Protein AF-A0A967GZE9-F1 (afdb_monomer_lite)

Structure (mmCIF, N/CA/C/O backbone):
data_AF-A0A967GZE9-F1
#
_entry.id   AF-A0A967GZE9-F1
#
loop_
_atom_site.group_PDB
_atom_site.id
_atom_site.type_symbol
_atom_site.label_atom_id
_atom_site.label_alt_id
_atom_site.label_comp_id
_atom_site.label_asym_id
_atom_site.label_entity_id
_atom_site.label_seq_id
_atom_site.pdbx_PDB_ins_code
_atom_site.Cartn_x
_atom_site.Cartn_y
_atom_site.Cartn_z
_atom_site.occupancy
_atom_site.B_iso_or_equiv
_atom_site.auth_seq_id
_atom_site.auth_comp_id
_atom_site.auth_asym_id
_atom_site.auth_atom_id
_atom_site.pdbx_PDB_model_num
ATOM 1 N N . MET A 1 1 ? -13.393 25.205 11.166 1.00 74.19 1 MET A N 1
ATOM 2 C CA . MET A 1 1 ? -12.699 23.979 11.592 1.00 74.19 1 MET A CA 1
ATOM 3 C C . MET A 1 1 ? -13.210 23.659 12.981 1.00 74.19 1 MET A C 1
ATOM 5 O O . MET A 1 1 ? -13.135 24.530 13.840 1.00 74.19 1 MET A O 1
ATOM 9 N N . GLU A 1 2 ? -13.832 22.499 13.144 1.00 87.12 2 GLU A N 1
ATOM 10 C CA . GLU A 1 2 ? -14.322 21.970 14.421 1.00 87.12 2 GLU A CA 1
ATOM 11 C C . GLU A 1 2 ? -13.628 20.629 14.688 1.00 87.12 2 GLU A C 1
ATOM 13 O O . GLU A 1 2 ? -13.134 20.003 13.750 1.00 87.12 2 GLU A O 1
ATOM 18 N N . GLU A 1 3 ? -13.532 20.220 15.953 1.00 87.69 3 GLU A N 1
ATOM 19 C CA . GLU A 1 3 ? -12.955 18.920 16.304 1.00 87.69 3 GLU A CA 1
ATOM 20 C C . GLU A 1 3 ? -13.868 17.796 15.803 1.00 87.69 3 GLU A C 1
ATOM 22 O O . GLU A 1 3 ? -15.036 17.735 16.185 1.00 87.69 3 GLU A O 1
ATOM 27 N N . ALA A 1 4 ? -13.333 16.886 14.983 1.00 88.31 4 ALA A N 1
ATOM 28 C CA . ALA A 1 4 ? -14.093 15.744 14.472 1.00 88.31 4 ALA A CA 1
ATOM 29 C C . ALA A 1 4 ? -14.518 14.775 15.594 1.00 88.31 4 ALA A C 1
ATOM 31 O O . ALA A 1 4 ? -15.612 14.217 15.547 1.00 88.31 4 ALA A O 1
ATOM 32 N N . PHE A 1 5 ? -13.676 14.612 16.624 1.00 92.88 5 PHE A N 1
ATOM 33 C CA . PHE A 1 5 ? -13.915 13.732 17.772 1.00 92.88 5 PHE A CA 1
ATOM 34 C C . PHE A 1 5 ? -13.591 14.450 19.096 1.00 92.88 5 PHE A C 1
ATOM 36 O O . PHE A 1 5 ? -12.490 14.289 19.629 1.00 92.88 5 PHE A O 1
ATOM 43 N N . PRO A 1 6 ? -14.519 15.259 19.643 1.00 92.44 6 PRO A N 1
ATOM 44 C CA . PRO A 1 6 ? -14.251 16.058 20.836 1.00 92.44 6 PRO A CA 1
ATOM 45 C C . PRO A 1 6 ? -13.776 15.220 22.028 1.00 92.44 6 PRO A C 1
ATOM 47 O O . PRO A 1 6 ? -14.427 14.254 22.428 1.00 92.44 6 PRO A O 1
ATOM 50 N N . GLY A 1 7 ? -12.642 15.609 22.615 1.00 93.12 7 GLY A N 1
ATOM 51 C CA . GLY A 1 7 ? -12.040 14.916 23.761 1.00 93.12 7 GLY A CA 1
ATOM 52 C C . GLY A 1 7 ? -11.229 13.659 23.424 1.00 93.12 7 GLY A C 1
ATOM 53 O O . GLY A 1 7 ? -10.706 13.027 24.343 1.00 93.12 7 GLY A O 1
ATOM 54 N N . ILE A 1 8 ? -11.083 13.306 22.143 1.00 95.94 8 ILE A N 1
ATOM 55 C CA . ILE A 1 8 ? -10.172 12.254 21.682 1.00 95.94 8 ILE A CA 1
ATOM 56 C C . ILE A 1 8 ? -8.939 12.909 21.062 1.00 95.94 8 ILE A C 1
ATOM 58 O O . ILE A 1 8 ? -9.042 13.693 20.124 1.00 95.94 8 ILE A O 1
ATOM 62 N N . SER A 1 9 ? -7.763 12.565 21.580 1.00 95.69 9 SER A N 1
ATOM 63 C CA . SER A 1 9 ? -6.474 12.947 21.002 1.00 95.69 9 SER A CA 1
ATOM 64 C C . SER A 1 9 ? -5.816 11.758 20.311 1.00 95.69 9 SER A C 1
ATOM 66 O O . SER A 1 9 ? -6.060 10.610 20.685 1.00 95.69 9 SER A O 1
ATOM 68 N N . PHE A 1 10 ? -4.947 12.036 19.347 1.00 96.06 10 PHE A N 1
ATOM 69 C CA . PHE A 1 10 ? -4.039 11.072 18.723 1.00 96.06 10 PHE A CA 1
ATOM 70 C C . PHE A 1 10 ? -2.609 11.572 18.898 1.00 96.06 10 PHE A C 1
ATOM 72 O O . PHE A 1 10 ? -2.392 12.785 18.968 1.00 96.06 10 PHE A O 1
ATOM 79 N N . ASP A 1 11 ? -1.661 10.652 19.004 1.00 94.75 11 ASP A N 1
ATOM 80 C CA . ASP A 1 11 ? -0.242 10.974 19.117 1.00 94.75 11 ASP A CA 1
ATOM 81 C C . ASP A 1 11 ? 0.414 10.958 17.733 1.00 94.75 11 ASP A C 1
ATOM 83 O O . ASP A 1 11 ? 0.543 9.899 17.128 1.00 94.75 11 ASP A O 1
ATOM 87 N N . LEU A 1 12 ? 0.770 12.137 17.212 1.00 94.69 12 LEU A N 1
ATOM 88 C CA . LEU A 1 12 ? 1.349 12.311 15.869 1.00 94.69 12 LEU A CA 1
ATOM 89 C C . LEU A 1 12 ? 0.602 11.499 14.780 1.00 94.69 12 LEU A C 1
ATOM 91 O O . LEU A 1 12 ? 1.179 10.579 14.196 1.00 94.69 12 LEU A O 1
ATOM 95 N N . PRO A 1 13 ? -0.692 11.786 14.522 1.00 95.00 13 PRO A N 1
ATOM 96 C CA . PRO A 1 13 ? -1.460 11.037 13.536 1.00 95.00 13 PRO A CA 1
ATOM 97 C C . PRO A 1 13 ? -0.914 11.269 12.123 1.00 95.00 13 PRO A C 1
ATOM 99 O O . PRO A 1 13 ? -0.709 12.420 11.733 1.00 95.00 13 PRO A O 1
ATOM 102 N N . HIS A 1 14 ? -0.701 10.194 11.364 1.00 93.56 14 HIS A N 1
ATOM 103 C CA . HIS A 1 14 ? -0.117 10.258 10.018 1.00 93.56 14 HIS A CA 1
ATOM 104 C C . HIS A 1 14 ? -1.132 9.990 8.904 1.00 93.56 14 HIS A C 1
ATOM 106 O O . HIS A 1 14 ? -1.098 10.670 7.883 1.00 93.56 14 HIS A O 1
ATOM 112 N N . ASP A 1 15 ? -2.059 9.056 9.110 1.00 95.38 15 ASP A N 1
ATOM 113 C CA . ASP A 1 15 ? -3.049 8.668 8.109 1.00 95.38 15 ASP A CA 1
ATOM 114 C C . ASP A 1 15 ? -4.349 8.156 8.747 1.00 95.38 15 ASP A C 1
ATOM 116 O O . ASP A 1 15 ? -4.403 7.836 9.942 1.00 95.38 15 ASP A O 1
ATOM 120 N N . LEU A 1 16 ? -5.413 8.086 7.944 1.00 95.44 16 LEU A N 1
ATOM 121 C CA . LEU A 1 16 ? -6.728 7.604 8.359 1.00 95.44 16 LEU A CA 1
ATOM 122 C C . LEU A 1 16 ? -7.368 6.740 7.270 1.00 95.44 16 LEU A C 1
ATOM 124 O O . LEU A 1 16 ? -7.508 7.176 6.133 1.00 95.44 16 LEU A O 1
ATOM 128 N N . ALA A 1 17 ? -7.884 5.570 7.655 1.00 97.00 17 ALA A N 1
ATOM 129 C CA . ALA A 1 17 ? -8.701 4.721 6.786 1.00 97.00 17 ALA A CA 1
ATOM 130 C C . ALA A 1 17 ? -10.097 4.484 7.365 1.00 97.00 17 ALA A C 1
ATOM 132 O O . ALA A 1 17 ? -10.278 4.336 8.574 1.00 97.00 17 ALA A O 1
ATOM 133 N N . THR A 1 18 ? -11.097 4.396 6.489 1.00 97.06 18 THR A N 1
ATOM 134 C CA . THR A 1 18 ? -12.443 3.944 6.870 1.00 97.06 18 THR A CA 1
ATOM 135 C C . THR A 1 18 ? -12.534 2.421 6.803 1.00 97.06 18 THR A C 1
ATOM 137 O O . THR A 1 18 ? -11.869 1.788 5.986 1.00 97.06 18 THR A O 1
ATOM 140 N N . ILE A 1 19 ? -13.357 1.817 7.663 1.00 97.88 19 ILE A N 1
ATOM 141 C CA . ILE A 1 19 ? -13.623 0.374 7.638 1.00 97.88 19 ILE A CA 1
ATOM 142 C C . ILE A 1 19 ? -14.856 0.121 6.748 1.00 97.88 19 ILE A C 1
ATOM 144 O O . ILE A 1 19 ? -15.960 0.542 7.133 1.00 97.88 19 ILE A O 1
ATOM 148 N N . PRO A 1 20 ? -14.712 -0.568 5.596 1.00 97.06 20 PRO A N 1
ATOM 149 C CA . PRO A 1 20 ? -15.790 -0.764 4.629 1.00 97.06 20 PRO A CA 1
ATOM 150 C C . PRO A 1 20 ? -17.075 -1.314 5.250 1.00 97.06 20 PRO A C 1
ATOM 152 O O . PRO A 1 20 ? -17.061 -2.222 6.081 1.00 97.06 20 PRO A O 1
ATOM 155 N N . GLY A 1 21 ? -18.214 -0.740 4.857 1.00 95.75 21 GLY A N 1
ATOM 156 C CA . GLY A 1 21 ? -19.532 -1.156 5.345 1.00 95.75 21 GLY A CA 1
ATOM 157 C C . GLY A 1 21 ? -19.845 -0.771 6.798 1.00 95.75 21 GLY A C 1
ATOM 158 O O . GLY A 1 21 ? -20.887 -1.173 7.317 1.00 95.75 21 GLY A O 1
ATOM 159 N N . THR A 1 22 ? -18.992 0.014 7.462 1.00 96.19 22 THR A N 1
ATOM 160 C CA . THR A 1 22 ? -19.195 0.456 8.851 1.00 96.19 22 THR A CA 1
ATOM 161 C C . THR A 1 22 ? -19.065 1.977 8.996 1.00 96.19 22 THR A C 1
ATOM 163 O O . THR A 1 22 ? -18.886 2.702 8.021 1.00 96.19 22 THR A O 1
ATOM 166 N N . ARG A 1 23 ? -19.175 2.476 10.235 1.00 96.12 23 ARG A N 1
ATOM 167 C CA . ARG A 1 23 ? -18.821 3.858 10.607 1.00 96.12 23 ARG A CA 1
ATOM 168 C C . ARG A 1 23 ? -17.459 3.948 11.293 1.00 96.12 23 ARG A C 1
ATOM 170 O O . ARG A 1 23 ? -17.179 4.968 11.922 1.00 96.12 23 ARG A O 1
ATOM 177 N N . GLY A 1 24 ? -16.678 2.874 11.243 1.00 97.38 24 GLY A N 1
ATOM 178 C CA . GLY A 1 24 ? -15.402 2.775 11.923 1.00 97.38 24 GLY A CA 1
ATOM 179 C C . GLY A 1 24 ? -14.281 3.440 11.139 1.00 97.38 24 GLY A C 1
ATOM 180 O O . GLY A 1 24 ? -14.278 3.420 9.907 1.00 97.38 24 GLY A O 1
ATOM 181 N N . VAL A 1 25 ? -13.326 4.010 11.866 1.00 98.12 25 VAL A N 1
ATOM 182 C CA . VAL A 1 25 ? -12.095 4.575 11.307 1.00 98.12 25 VAL A CA 1
ATOM 183 C C . VAL A 1 25 ? -10.878 4.039 12.047 1.00 98.12 25 VAL A C 1
ATOM 185 O O . VAL A 1 25 ? -10.926 3.808 13.259 1.00 98.12 25 VAL A O 1
ATOM 188 N N . LEU A 1 26 ? -9.796 3.850 11.302 1.00 98.62 26 LEU A N 1
ATOM 189 C CA . LEU A 1 26 ? -8.463 3.532 11.790 1.00 98.62 26 LEU A CA 1
ATOM 190 C C . LEU A 1 26 ? -7.578 4.760 11.610 1.00 98.62 26 LEU A C 1
ATOM 192 O O . LEU A 1 26 ? -7.680 5.428 10.587 1.00 98.62 26 LEU A O 1
ATOM 196 N N . VAL A 1 27 ? -6.724 5.050 12.586 1.00 98.31 27 VAL A N 1
ATOM 197 C CA . VAL A 1 27 ? -5.798 6.189 12.557 1.00 98.31 27 VAL A CA 1
ATOM 198 C C . VAL A 1 27 ? -4.405 5.691 12.907 1.00 98.31 27 VAL A C 1
ATOM 200 O O . VAL A 1 27 ? -4.231 5.096 13.973 1.00 98.31 27 VAL A O 1
ATOM 203 N N . THR A 1 28 ? -3.432 5.906 12.024 1.00 98.00 28 THR A N 1
ATOM 204 C CA . THR A 1 28 ? -2.023 5.595 12.303 1.00 98.00 28 THR A CA 1
ATOM 205 C C . THR A 1 28 ? -1.415 6.684 13.177 1.00 98.00 28 THR A C 1
ATOM 207 O O . THR A 1 28 ? -1.682 7.868 12.991 1.00 98.00 28 THR A O 1
ATOM 210 N N . GLU A 1 29 ? -0.591 6.283 14.135 1.00 97.62 29 GLU A N 1
ATOM 211 C CA . GLU A 1 29 ? 0.219 7.153 14.984 1.00 97.62 29 GLU A CA 1
ATOM 212 C C . GLU A 1 29 ? 1.696 6.860 14.691 1.00 97.62 29 GLU A C 1
ATOM 214 O O . GLU A 1 29 ? 2.106 5.693 14.655 1.00 97.62 29 GLU A O 1
ATOM 219 N N . ALA A 1 30 ? 2.493 7.914 14.487 1.00 95.19 30 ALA A N 1
ATOM 220 C CA . ALA A 1 30 ? 3.843 7.845 13.914 1.00 95.19 30 ALA A CA 1
ATOM 221 C C . ALA A 1 30 ? 4.768 6.802 14.565 1.00 95.19 30 ALA A C 1
ATOM 223 O O . ALA A 1 30 ? 5.605 6.194 13.901 1.00 95.19 30 ALA A O 1
ATOM 224 N N . HIS A 1 31 ? 4.617 6.576 15.872 1.00 94.75 31 HIS A N 1
ATOM 225 C CA . HIS A 1 31 ? 5.458 5.662 16.640 1.00 94.75 31 HIS A CA 1
ATOM 226 C C . HIS A 1 31 ? 5.246 4.173 16.338 1.00 94.75 31 HIS A C 1
ATOM 228 O O . HIS A 1 31 ? 6.058 3.385 16.805 1.00 94.75 31 HIS A O 1
ATOM 234 N N . GLY A 1 32 ? 4.207 3.774 15.594 1.00 96.88 32 GLY A N 1
ATOM 235 C CA . GLY A 1 32 ? 3.949 2.361 15.275 1.00 96.88 32 GLY A CA 1
ATOM 236 C C . GLY A 1 32 ? 2.677 1.784 15.888 1.00 96.88 32 GLY A C 1
ATOM 237 O O . GLY A 1 32 ? 2.560 0.569 16.036 1.00 96.88 32 GLY A O 1
ATOM 238 N N . THR A 1 33 ? 1.716 2.632 16.259 1.00 98.56 33 THR A N 1
ATOM 239 C CA . THR A 1 33 ? 0.393 2.191 16.719 1.00 98.56 33 THR A CA 1
ATOM 240 C C . THR A 1 33 ? -0.695 2.596 15.741 1.00 98.56 33 THR A C 1
ATOM 242 O O . THR A 1 33 ? -0.652 3.661 15.134 1.00 98.56 33 THR A O 1
ATOM 245 N N . VAL A 1 34 ? -1.718 1.757 15.624 1.00 98.81 34 VAL A N 1
ATOM 246 C CA . VAL A 1 34 ? -2.976 2.113 14.966 1.00 98.81 34 VAL A CA 1
ATOM 247 C C . VAL A 1 34 ? -4.054 2.165 16.032 1.00 98.81 34 VAL A C 1
ATOM 249 O O . VAL A 1 34 ? -4.198 1.238 16.830 1.00 98.81 34 VAL A O 1
ATOM 252 N N . GLN A 1 35 ? -4.827 3.241 16.040 1.00 98.75 35 GLN A N 1
ATOM 253 C CA . GLN A 1 35 ? -5.997 3.407 16.891 1.00 98.75 35 GLN A CA 1
ATOM 254 C C . GLN A 1 35 ? -7.261 3.150 16.075 1.00 98.75 35 GLN A C 1
ATOM 256 O O . GLN A 1 35 ? -7.329 3.517 14.906 1.00 98.75 35 GLN A O 1
ATOM 261 N N . VAL A 1 36 ? -8.288 2.573 16.695 1.00 98.69 36 VAL A N 1
ATOM 262 C CA . VAL A 1 36 ? -9.618 2.413 16.095 1.00 98.69 36 VAL A CA 1
ATOM 263 C C . VAL A 1 36 ? -10.649 3.238 16.852 1.00 98.69 36 VAL A C 1
ATOM 265 O O . VAL A 1 36 ? -10.672 3.261 18.084 1.00 98.69 36 VAL A O 1
ATOM 268 N N . ILE A 1 37 ? -11.535 3.884 16.098 1.00 98.19 37 ILE A N 1
ATOM 269 C CA . ILE A 1 37 ? -12.836 4.356 16.569 1.00 98.19 37 ILE A CA 1
ATOM 270 C C . ILE A 1 37 ? -13.885 3.498 15.852 1.00 98.19 37 ILE A C 1
ATOM 272 O O . ILE A 1 37 ? -14.105 3.714 14.663 1.00 98.19 37 ILE A O 1
ATOM 276 N N . PRO A 1 38 ? -14.529 2.519 16.520 1.00 96.81 38 PRO A N 1
ATOM 277 C CA . PRO A 1 38 ? -15.428 1.574 15.845 1.00 96.81 38 PRO A CA 1
ATOM 278 C C . PRO A 1 38 ? -16.711 2.203 15.282 1.00 96.81 38 PRO A C 1
ATOM 280 O O . PRO A 1 38 ? -17.286 1.685 14.328 1.00 96.81 38 PRO A O 1
ATOM 283 N N . ASP A 1 39 ? -17.171 3.307 15.876 1.00 96.44 39 ASP A N 1
ATOM 284 C CA . ASP A 1 39 ? -18.327 4.070 15.410 1.00 96.44 39 ASP A CA 1
ATOM 285 C C . ASP A 1 39 ? -18.092 5.563 15.646 1.00 96.44 39 ASP A C 1
ATOM 287 O O . ASP A 1 39 ? -18.059 6.040 16.781 1.00 96.44 39 ASP A O 1
ATOM 291 N N . THR A 1 40 ? -17.946 6.314 14.560 1.00 96.00 40 THR A N 1
ATOM 292 C CA . THR A 1 40 ? -17.737 7.768 14.590 1.00 96.00 40 THR A CA 1
ATOM 293 C C . THR A 1 40 ? -18.908 8.563 15.182 1.00 96.00 40 THR A C 1
ATOM 295 O O . THR A 1 40 ? -18.716 9.712 15.571 1.00 96.00 40 THR A O 1
ATOM 298 N N . THR A 1 41 ? -20.106 7.979 15.319 1.00 95.06 41 THR A N 1
ATOM 299 C CA . THR A 1 41 ? -21.261 8.637 15.967 1.00 95.06 41 THR A CA 1
ATOM 300 C C . THR A 1 41 ? -21.272 8.502 17.491 1.00 95.06 41 THR A C 1
ATOM 302 O O . THR A 1 41 ? -21.930 9.287 18.176 1.00 95.06 41 THR A O 1
ATOM 305 N N . ALA A 1 42 ? -20.528 7.535 18.029 1.00 94.31 42 ALA A N 1
ATOM 306 C CA . ALA A 1 42 ? -20.330 7.312 19.457 1.00 94.31 42 ALA A CA 1
ATOM 307 C C . ALA A 1 42 ? -18.841 7.013 19.706 1.00 94.31 42 ALA A C 1
ATOM 309 O O . ALA A 1 42 ? -18.482 5.881 20.044 1.00 94.31 42 ALA A O 1
ATOM 310 N N . PRO A 1 43 ? -17.960 8.004 19.476 1.00 95.88 43 PRO A N 1
ATOM 311 C CA . PRO A 1 43 ? -16.550 7.733 19.287 1.00 95.88 43 PRO A CA 1
ATOM 312 C C . PRO A 1 43 ? -15.892 7.298 20.598 1.00 95.88 43 PRO A C 1
ATOM 314 O O . PRO A 1 43 ? -15.904 8.009 21.603 1.00 95.88 43 PRO A O 1
ATOM 317 N N . VAL A 1 44 ? -15.299 6.106 20.569 1.00 96.25 44 VAL A N 1
ATOM 318 C CA . VAL A 1 44 ? -14.463 5.548 21.633 1.00 96.25 44 VAL A CA 1
ATOM 319 C C . VAL A 1 44 ? -13.180 5.064 20.979 1.00 96.25 44 VAL A C 1
ATOM 321 O O . VAL A 1 44 ? -13.231 4.206 20.101 1.00 96.25 44 VAL A O 1
ATOM 324 N N . LYS A 1 45 ? -12.046 5.628 21.400 1.00 97.31 45 LYS A N 1
ATOM 325 C CA . LYS A 1 45 ? -10.722 5.246 20.907 1.00 97.31 45 LYS A CA 1
ATOM 326 C C . LYS A 1 45 ? -10.203 4.021 21.661 1.00 97.31 45 LYS A C 1
ATOM 328 O O . LYS A 1 45 ? -10.204 4.017 22.893 1.00 97.31 45 LYS A O 1
ATOM 333 N N . SER A 1 46 ? -9.703 3.026 20.937 1.00 98.06 46 SER A N 1
ATOM 334 C CA . SER A 1 46 ? -8.938 1.906 21.494 1.00 98.06 46 SER A CA 1
ATOM 335 C C . SER A 1 46 ? -7.780 1.518 20.578 1.00 98.06 46 SER A C 1
ATOM 337 O O . SER A 1 46 ? -7.821 1.790 19.381 1.00 98.06 46 SER A O 1
ATOM 339 N N . LEU A 1 47 ? -6.771 0.849 21.137 1.00 98.62 47 LEU A N 1
ATOM 340 C CA . LEU A 1 47 ? -5.658 0.298 20.367 1.00 98.62 47 LEU A CA 1
ATOM 341 C C . LEU A 1 47 ? -6.165 -0.774 19.393 1.00 98.62 47 LEU A C 1
ATOM 343 O O . LEU A 1 47 ? -6.944 -1.641 19.789 1.00 98.62 47 LEU A O 1
ATOM 347 N N . PHE A 1 48 ? -5.713 -0.703 18.144 1.00 98.81 48 PHE A N 1
ATOM 348 C CA . PHE A 1 48 ? -6.038 -1.648 17.079 1.00 98.81 48 PHE A CA 1
ATOM 349 C C . PHE A 1 48 ? -4.838 -2.517 16.697 1.00 98.81 48 PHE A C 1
ATOM 351 O O . PHE A 1 48 ? -4.980 -3.732 16.645 1.00 98.81 48 PHE A O 1
ATOM 358 N N . LEU A 1 49 ? -3.672 -1.910 16.467 1.00 98.88 49 LEU A N 1
ATOM 359 C CA . LEU A 1 49 ? -2.416 -2.587 16.126 1.00 98.88 49 LEU A CA 1
ATOM 360 C C . LEU A 1 49 ? -1.264 -1.919 16.881 1.00 98.88 49 LEU A C 1
ATOM 362 O O . LEU A 1 49 ? -1.267 -0.697 17.038 1.00 98.88 49 LEU A O 1
ATOM 366 N N . ASP A 1 50 ? -0.290 -2.710 17.324 1.00 98.50 50 ASP A N 1
ATOM 367 C CA . ASP A 1 50 ? 0.937 -2.239 17.970 1.00 98.50 50 ASP A CA 1
ATOM 368 C C . ASP A 1 50 ? 2.134 -2.981 17.376 1.00 98.50 50 ASP A C 1
ATOM 370 O O . ASP A 1 50 ? 2.275 -4.183 17.585 1.00 98.50 50 ASP A O 1
ATOM 374 N N . ILE A 1 51 ? 2.944 -2.257 16.608 1.00 97.25 51 ILE A N 1
ATOM 375 C CA . ILE A 1 51 ? 4.168 -2.735 15.950 1.00 97.25 51 ILE A CA 1
ATOM 376 C C . ILE A 1 51 ? 5.342 -1.795 16.257 1.00 97.25 51 ILE A C 1
ATOM 378 O O . ILE A 1 51 ? 6.258 -1.616 15.460 1.00 97.25 51 ILE A O 1
ATOM 382 N N . ARG A 1 52 ? 5.308 -1.132 17.420 1.00 95.44 52 ARG A N 1
ATOM 383 C CA . ARG A 1 52 ? 6.358 -0.188 17.844 1.00 95.44 52 ARG A CA 1
ATOM 384 C C 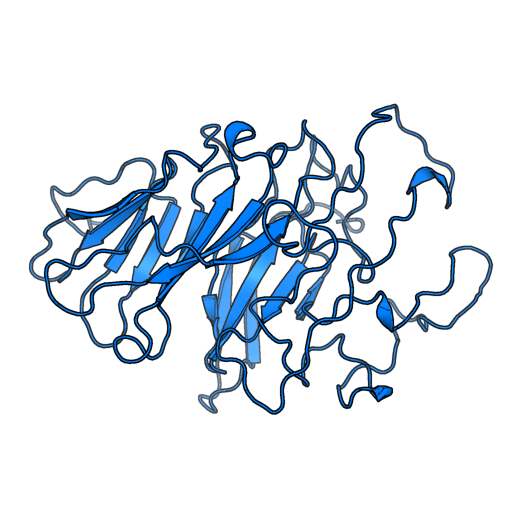. ARG A 1 52 ? 7.729 -0.841 18.014 1.00 95.44 52 ARG A C 1
ATOM 386 O O . ARG A 1 52 ? 8.724 -0.137 18.075 1.00 95.44 52 ARG A O 1
ATOM 393 N N . ASP A 1 53 ? 7.770 -2.162 18.153 1.00 92.69 53 ASP A N 1
ATOM 394 C CA . ASP A 1 53 ? 8.992 -2.959 18.245 1.00 92.69 53 ASP A CA 1
ATOM 395 C C . ASP A 1 53 ? 9.789 -3.004 16.935 1.00 92.69 53 ASP A C 1
ATOM 397 O O . ASP A 1 53 ? 10.982 -3.276 17.001 1.00 92.69 53 ASP A O 1
ATOM 401 N N . ARG A 1 54 ? 9.141 -2.717 15.795 1.00 90.75 54 ARG A N 1
ATOM 402 C CA . ARG A 1 54 ? 9.723 -2.811 14.445 1.00 90.75 54 ARG A CA 1
ATOM 403 C C . ARG A 1 54 ? 9.630 -1.545 13.595 1.00 90.75 54 ARG A C 1
ATOM 405 O O . ARG A 1 54 ? 10.026 -1.526 12.431 1.00 90.75 54 ARG A O 1
ATOM 412 N N . VAL A 1 55 ? 9.051 -0.480 14.148 1.00 93.06 55 VAL A N 1
ATOM 413 C CA . VAL A 1 55 ? 8.903 0.811 13.465 1.00 93.06 55 VAL A CA 1
ATOM 414 C C . VAL A 1 55 ? 10.024 1.746 13.888 1.00 93.06 55 VAL A C 1
ATOM 416 O O . VAL A 1 55 ? 10.109 2.145 15.050 1.00 93.06 55 VAL A O 1
ATOM 419 N N . HIS A 1 56 ? 10.816 2.190 12.917 1.00 91.19 56 HIS A N 1
ATOM 420 C CA . HIS A 1 56 ? 11.713 3.315 13.101 1.00 91.19 56 HIS A CA 1
ATOM 421 C C . HIS A 1 56 ? 10.941 4.627 12.986 1.00 91.19 56 HIS A C 1
ATOM 423 O O . HIS A 1 56 ? 10.338 4.929 11.954 1.00 91.19 56 HIS A O 1
ATOM 429 N N . ASN A 1 57 ? 10.978 5.430 14.049 1.00 89.38 57 ASN A N 1
ATOM 430 C CA . ASN A 1 57 ? 10.429 6.780 14.048 1.00 89.38 57 ASN A CA 1
ATOM 431 C C . ASN A 1 57 ? 11.507 7.798 14.435 1.00 89.38 57 ASN A C 1
ATOM 433 O O . ASN A 1 57 ? 11.996 7.795 15.568 1.00 89.38 57 ASN A O 1
ATOM 437 N N . ASN A 1 58 ? 11.826 8.706 13.510 1.00 87.00 58 ASN A N 1
ATOM 438 C CA . ASN A 1 58 ? 12.829 9.757 13.697 1.00 87.00 58 ASN A CA 1
ATOM 439 C C . ASN A 1 58 ? 12.225 11.139 14.040 1.00 87.00 58 ASN A C 1
ATOM 441 O O . ASN A 1 58 ? 12.941 12.141 14.075 1.00 87.00 58 ASN A O 1
ATOM 445 N N . ASN A 1 59 ? 10.916 11.206 14.314 1.00 84.69 59 ASN A N 1
ATOM 446 C CA . ASN A 1 59 ? 10.105 12.426 14.446 1.00 84.69 59 ASN A CA 1
ATOM 447 C C . ASN A 1 59 ? 10.124 13.333 13.196 1.00 84.69 59 ASN A C 1
ATOM 449 O O . ASN A 1 59 ? 9.864 14.536 13.293 1.00 84.69 59 ASN A O 1
ATOM 453 N N . GLY A 1 60 ? 10.453 12.766 12.038 1.00 85.06 60 GLY A N 1
ATOM 454 C CA . GLY A 1 60 ? 10.467 13.396 10.724 1.00 85.06 60 GLY A CA 1
ATOM 455 C C . GLY A 1 60 ? 9.642 12.571 9.742 1.00 85.06 60 GLY A C 1
ATOM 456 O O . GLY A 1 60 ? 8.480 12.268 10.010 1.00 85.06 60 GLY A O 1
ATOM 457 N N . GLU A 1 61 ? 10.220 12.224 8.592 1.00 86.12 61 GLU A N 1
ATOM 458 C CA . GLU A 1 61 ? 9.514 11.404 7.612 1.00 86.12 61 GLU A CA 1
ATOM 459 C C . GLU A 1 61 ? 9.541 9.907 7.941 1.00 86.12 61 GLU A C 1
ATOM 461 O O . GLU A 1 61 ? 8.618 9.224 7.530 1.00 86.12 61 GLU A O 1
ATOM 466 N N . GLN A 1 62 ? 10.489 9.363 8.704 1.00 89.69 62 GLN A N 1
ATOM 467 C CA . GLN A 1 62 ? 10.458 7.928 9.019 1.00 89.69 62 GLN A CA 1
ATOM 468 C C . GLN A 1 62 ? 9.495 7.660 10.173 1.00 89.69 62 GLN A C 1
ATOM 470 O O . GLN A 1 62 ? 9.617 8.289 11.225 1.00 89.69 62 GLN A O 1
ATOM 475 N N . ALA A 1 63 ? 8.520 6.773 9.956 1.00 93.44 63 ALA A N 1
ATOM 476 C CA . ALA A 1 63 ? 7.463 6.440 10.912 1.00 93.44 63 ALA A CA 1
ATOM 477 C C . ALA A 1 63 ? 6.592 5.273 10.406 1.00 93.44 63 ALA A C 1
ATOM 479 O O . ALA A 1 63 ? 6.771 4.787 9.288 1.00 93.44 63 ALA A O 1
ATOM 480 N N . LEU A 1 64 ? 5.562 4.905 11.177 1.00 96.12 64 LEU A N 1
ATOM 481 C CA . LEU A 1 64 ? 4.343 4.322 10.612 1.00 96.12 64 LEU A CA 1
ATOM 482 C C . LEU A 1 64 ? 3.620 5.392 9.784 1.00 96.12 64 LEU A C 1
ATOM 484 O O . LEU A 1 64 ? 3.315 6.478 10.281 1.00 96.12 64 LEU A O 1
ATOM 488 N N . LYS A 1 65 ? 3.387 5.093 8.509 1.00 94.12 65 LYS A N 1
ATOM 489 C CA . LYS A 1 65 ? 2.883 6.028 7.505 1.00 94.12 65 LYS A CA 1
ATOM 490 C C . LYS A 1 65 ? 1.399 5.804 7.280 1.00 94.12 65 LYS A C 1
ATOM 492 O O . LYS A 1 65 ? 0.573 6.341 8.020 1.00 94.12 65 LYS A O 1
ATOM 497 N N . GLY A 1 66 ? 1.072 5.010 6.268 1.00 95.56 66 GLY A N 1
ATOM 498 C CA . GLY A 1 66 ? -0.286 4.866 5.794 1.00 95.56 66 GLY A CA 1
ATOM 499 C C . GLY A 1 66 ? -0.949 3.573 6.213 1.00 95.56 66 GLY A C 1
ATOM 500 O O . GLY A 1 66 ? -0.301 2.626 6.668 1.00 95.56 66 GLY A O 1
ATOM 501 N N . ILE A 1 67 ? -2.264 3.544 6.025 1.00 98.19 67 ILE A N 1
ATOM 502 C CA . ILE A 1 67 ? -3.081 2.363 6.270 1.00 98.19 67 ILE A CA 1
ATOM 503 C C . ILE A 1 67 ? -4.186 2.220 5.225 1.00 98.19 67 ILE A C 1
ATOM 505 O O . ILE A 1 67 ? -4.872 3.177 4.891 1.00 98.19 67 ILE A O 1
ATOM 509 N N . ALA A 1 68 ? -4.419 0.989 4.776 1.00 98.44 68 ALA A N 1
ATOM 510 C CA . ALA A 1 68 ? -5.569 0.618 3.963 1.00 98.44 68 ALA A CA 1
ATOM 511 C C . ALA A 1 68 ? -6.301 -0.575 4.580 1.00 98.44 68 ALA A C 1
ATOM 513 O O . ALA A 1 68 ? -5.683 -1.507 5.099 1.00 98.44 68 ALA A O 1
ATOM 514 N N . VAL A 1 69 ? -7.629 -0.576 4.489 1.00 98.62 69 VAL A N 1
ATOM 515 C CA . VAL A 1 69 ? -8.461 -1.743 4.811 1.00 98.62 69 VAL A CA 1
ATOM 516 C C . VAL A 1 69 ? -8.817 -2.440 3.507 1.00 98.62 69 VAL A C 1
ATOM 518 O O . VAL A 1 69 ? -9.172 -1.775 2.536 1.00 98.62 69 VAL A O 1
ATOM 521 N N . HIS A 1 70 ? -8.749 -3.771 3.477 1.00 98.62 70 HIS A N 1
ATOM 522 C CA . HIS A 1 70 ? -9.152 -4.526 2.295 1.00 98.62 70 HIS A CA 1
ATOM 523 C C . HIS A 1 70 ? -10.603 -4.174 1.876 1.00 98.62 70 HIS A C 1
ATOM 525 O O . HIS A 1 70 ? -11.492 -4.226 2.732 1.00 98.62 70 HIS A O 1
ATOM 531 N N . PRO A 1 71 ? -10.910 -3.905 0.589 1.00 97.69 71 PRO A N 1
ATOM 532 C CA . PRO A 1 71 ? -12.246 -3.470 0.157 1.00 97.69 71 PRO A CA 1
ATOM 533 C C . PRO A 1 71 ? -13.351 -4.486 0.471 1.00 97.69 71 PRO A C 1
ATOM 535 O O . PRO A 1 71 ? -14.463 -4.126 0.846 1.00 97.69 71 PRO A O 1
ATOM 538 N N . SER A 1 72 ? -13.032 -5.779 0.368 1.00 97.69 72 SER A N 1
ATOM 539 C CA . SER A 1 72 ? -13.919 -6.890 0.743 1.00 97.69 72 SER A CA 1
ATOM 540 C C . SER A 1 72 ? -13.970 -7.213 2.245 1.00 97.69 72 SER A C 1
ATOM 542 O O . SER A 1 72 ? -14.462 -8.284 2.604 1.00 97.69 72 SER A O 1
ATOM 544 N N . TRP A 1 73 ? -13.469 -6.358 3.142 1.00 98.12 73 TRP A N 1
ATOM 545 C CA . TRP A 1 73 ? -13.681 -6.528 4.585 1.00 98.12 73 TRP A CA 1
ATOM 546 C C . TRP A 1 73 ? -15.195 -6.532 4.891 1.00 98.12 73 TRP A C 1
ATOM 548 O O . TRP A 1 73 ? -15.928 -5.708 4.341 1.00 98.12 73 TRP A O 1
ATOM 558 N N . PRO A 1 74 ? -15.718 -7.448 5.732 1.00 97.69 74 PRO A N 1
ATOM 559 C CA . PRO A 1 74 ? -15.006 -8.399 6.594 1.00 97.69 74 PRO A CA 1
ATOM 560 C C . PRO A 1 74 ? -14.688 -9.765 5.956 1.00 97.69 74 PRO A C 1
ATOM 562 O O . PRO A 1 74 ? -14.149 -10.632 6.639 1.00 97.69 74 PRO A O 1
ATOM 565 N N . GLY A 1 75 ? -15.037 -9.997 4.687 1.00 97.88 75 GLY A N 1
ATOM 566 C CA . GLY A 1 75 ? -14.769 -11.258 3.981 1.00 97.88 75 GLY A CA 1
ATOM 567 C C . GLY A 1 75 ? -13.276 -11.547 3.804 1.00 97.88 75 GLY A C 1
ATOM 568 O O . GLY A 1 75 ? -12.851 -12.679 4.016 1.00 97.88 75 GLY A O 1
ATOM 569 N N . ASN A 1 76 ? -12.495 -10.502 3.520 1.00 97.94 76 ASN A N 1
ATOM 570 C CA . ASN A 1 76 ? -11.034 -10.509 3.578 1.00 97.94 76 ASN A CA 1
ATOM 571 C C . ASN A 1 76 ? -10.611 -9.625 4.763 1.00 97.94 76 ASN A C 1
ATOM 573 O O . ASN A 1 76 ? -10.602 -8.399 4.637 1.00 97.94 76 ASN A O 1
ATOM 577 N N . PRO A 1 77 ? -10.340 -10.204 5.946 1.00 97.94 77 PRO A N 1
ATOM 578 C CA . PRO A 1 77 ? -10.176 -9.451 7.183 1.00 97.94 77 PRO A CA 1
ATOM 579 C C . PRO A 1 77 ? -8.756 -8.892 7.316 1.00 97.94 77 PRO A C 1
ATOM 581 O O . PRO A 1 77 ? -8.086 -9.138 8.317 1.00 97.94 77 PRO A O 1
ATOM 584 N N . TYR A 1 78 ? -8.289 -8.150 6.314 1.00 98.75 78 TYR A N 1
ATOM 585 C CA . TYR A 1 78 ? -6.916 -7.663 6.239 1.00 98.75 78 TYR A CA 1
ATOM 586 C C . TYR A 1 78 ? -6.828 -6.141 6.268 1.00 98.75 78 TYR A C 1
ATOM 588 O O . TYR A 1 78 ? -7.670 -5.438 5.703 1.00 98.75 78 TYR A O 1
ATOM 596 N N . VAL A 1 79 ? -5.764 -5.654 6.898 1.00 98.81 79 VAL A N 1
ATOM 597 C CA . VAL A 1 79 ? -5.273 -4.280 6.763 1.00 98.81 79 VAL A CA 1
ATOM 598 C C . VAL A 1 79 ? -3.856 -4.300 6.222 1.00 98.81 79 VAL A C 1
ATOM 600 O O . VAL A 1 79 ? -3.130 -5.274 6.422 1.00 98.81 79 VAL A O 1
ATOM 603 N N . TYR A 1 80 ? -3.476 -3.218 5.562 1.00 98.75 80 TYR A N 1
ATOM 604 C CA . TYR A 1 80 ? -2.171 -3.018 4.954 1.00 98.75 80 TYR A CA 1
ATOM 605 C C . TYR A 1 80 ? -1.589 -1.740 5.525 1.00 98.75 80 TYR A C 1
ATOM 607 O O . TYR A 1 80 ? -2.293 -0.735 5.580 1.00 98.75 80 TYR A O 1
ATOM 615 N N . VAL A 1 81 ? -0.341 -1.778 5.966 1.00 98.38 81 VAL A N 1
ATOM 616 C CA . VAL A 1 81 ? 0.348 -0.619 6.531 1.00 98.38 81 VAL A CA 1
ATOM 617 C C . VAL A 1 81 ? 1.684 -0.422 5.846 1.00 98.38 81 VAL A C 1
ATOM 619 O O . VAL A 1 81 ? 2.330 -1.394 5.452 1.00 98.38 81 VAL A O 1
ATOM 622 N N . THR A 1 82 ? 2.092 0.836 5.733 1.00 97.00 82 THR A N 1
ATOM 623 C CA . THR A 1 82 ? 3.434 1.200 5.282 1.00 97.00 82 THR A CA 1
ATOM 624 C C . THR A 1 82 ? 4.216 1.827 6.419 1.00 97.00 82 THR A C 1
ATOM 626 O O . THR A 1 82 ? 3.668 2.627 7.179 1.00 97.00 82 THR A O 1
ATOM 629 N N . TYR A 1 83 ? 5.479 1.446 6.589 1.00 94.69 83 TYR A N 1
ATOM 630 C CA . TYR A 1 83 ? 6.311 1.975 7.667 1.00 94.69 83 TYR A CA 1
ATOM 631 C C . TYR A 1 83 ? 7.805 1.869 7.359 1.00 94.69 83 TYR A C 1
ATOM 633 O O . TYR A 1 83 ? 8.216 1.089 6.504 1.00 94.69 83 TYR A O 1
ATOM 641 N N . ASN A 1 84 ? 8.613 2.660 8.061 1.00 92.50 84 ASN A N 1
ATOM 642 C CA . ASN A 1 84 ? 10.069 2.532 8.052 1.00 92.50 84 ASN A CA 1
ATOM 643 C C . ASN A 1 84 ? 10.536 1.552 9.133 1.00 92.50 84 ASN A C 1
ATOM 645 O O . ASN A 1 84 ? 10.043 1.616 10.261 1.00 92.50 84 ASN A O 1
ATOM 649 N N . THR A 1 85 ? 11.451 0.646 8.792 1.00 87.81 85 THR A N 1
ATOM 650 C CA . THR A 1 85 ? 11.893 -0.450 9.669 1.00 87.81 85 THR A CA 1
ATOM 651 C C . THR A 1 85 ? 13.027 -0.013 10.591 1.00 87.81 85 THR A C 1
ATOM 653 O O . THR A 1 85 ? 13.857 0.819 10.222 1.00 87.81 85 THR A O 1
ATOM 656 N N . ASP A 1 86 ? 13.050 -0.547 11.816 1.00 74.62 86 ASP A N 1
ATOM 657 C CA . ASP A 1 86 ? 14.174 -0.352 12.736 1.00 74.62 86 ASP A CA 1
ATOM 658 C C . ASP A 1 86 ? 15.344 -1.275 12.339 1.00 74.62 86 ASP A C 1
ATOM 660 O O . ASP A 1 86 ? 15.114 -2.469 12.133 1.00 74.62 86 ASP A O 1
ATOM 664 N N . PRO A 1 87 ? 16.599 -0.777 12.291 1.00 64.75 87 PRO A N 1
ATOM 665 C CA . PRO A 1 87 ? 17.796 -1.605 12.102 1.00 64.75 87 PRO A CA 1
ATOM 666 C C . PRO A 1 87 ? 17.867 -2.856 12.990 1.00 64.75 87 PRO A C 1
ATOM 668 O O . PRO A 1 87 ? 18.466 -3.869 12.624 1.00 64.75 87 PRO A O 1
ATOM 671 N N . ALA A 1 88 ? 17.236 -2.824 14.169 1.00 60.34 88 ALA A N 1
ATOM 672 C CA . ALA A 1 88 ? 17.151 -3.967 15.071 1.00 60.34 88 ALA A CA 1
ATOM 673 C C . ALA A 1 88 ? 16.406 -5.191 14.490 1.00 60.34 88 ALA A C 1
ATOM 675 O O . ALA A 1 88 ? 16.602 -6.296 15.004 1.00 60.34 88 ALA A O 1
ATOM 676 N N . ASP A 1 89 ? 15.617 -5.032 13.421 1.00 57.22 89 ASP A N 1
ATOM 677 C CA . ASP A 1 89 ? 14.903 -6.121 12.736 1.00 57.22 89 ASP A CA 1
ATOM 678 C C . ASP A 1 89 ? 15.732 -6.851 11.671 1.00 57.22 89 ASP A C 1
ATOM 680 O O . ASP A 1 89 ? 15.233 -7.767 11.011 1.00 57.22 89 ASP A O 1
ATOM 684 N N . GLY A 1 90 ? 17.011 -6.494 11.517 1.00 53.56 90 GLY A N 1
ATOM 685 C CA . GLY A 1 90 ? 17.918 -7.141 10.567 1.00 53.56 90 GLY A CA 1
ATOM 686 C C . GLY A 1 90 ? 17.805 -6.627 9.131 1.00 53.56 90 GLY A C 1
ATOM 687 O O . GLY A 1 90 ? 18.291 -7.304 8.228 1.00 53.56 90 GLY A O 1
ATOM 688 N N . ILE A 1 91 ? 17.177 -5.464 8.948 1.00 56.62 91 ILE A N 1
ATOM 689 C CA . ILE A 1 91 ? 17.214 -4.635 7.740 1.00 56.62 91 ILE A CA 1
ATOM 690 C C . ILE A 1 91 ? 17.823 -3.305 8.146 1.00 56.62 91 ILE A C 1
ATOM 692 O O . ILE A 1 91 ? 17.274 -2.655 9.035 1.00 56.62 91 ILE A O 1
ATOM 696 N N . ASP A 1 92 ? 18.925 -2.904 7.523 1.00 58.62 92 ASP A N 1
ATOM 697 C CA . ASP A 1 92 ? 19.529 -1.602 7.781 1.00 58.62 92 ASP A CA 1
ATOM 698 C C . ASP A 1 92 ? 18.579 -0.508 7.240 1.00 58.62 92 ASP A C 1
ATOM 700 O O . ASP A 1 92 ? 18.385 -0.339 6.044 1.00 58.62 92 ASP A O 1
ATOM 704 N N . SER A 1 93 ? 17.869 0.159 8.160 1.00 69.69 93 SER A N 1
ATOM 705 C CA . SER A 1 93 ? 17.009 1.339 7.946 1.00 69.69 93 SER A CA 1
ATOM 706 C C . SER A 1 93 ? 16.128 1.325 6.683 1.00 69.69 93 SER A C 1
ATOM 708 O O . SER A 1 93 ? 16.263 2.215 5.865 1.00 69.69 93 SER A O 1
ATOM 710 N N . GLY A 1 94 ? 15.182 0.397 6.519 1.00 81.19 94 GLY A N 1
ATOM 711 C CA . GLY A 1 94 ? 14.388 0.248 5.286 1.00 81.19 94 GLY A CA 1
ATOM 712 C C . GLY A 1 94 ? 12.982 0.873 5.297 1.00 81.19 94 GLY A C 1
ATOM 713 O O . GLY A 1 94 ? 12.578 1.635 6.188 1.00 81.19 94 GLY A O 1
ATOM 714 N N . CYS A 1 95 ? 12.184 0.514 4.291 1.00 87.06 95 CYS A N 1
ATOM 715 C CA . CYS A 1 95 ? 10.752 0.772 4.204 1.00 87.06 95 CYS A CA 1
ATOM 716 C C . CYS A 1 95 ? 9.972 -0.487 3.802 1.00 87.06 95 CYS A C 1
ATOM 718 O O . CYS A 1 95 ? 10.442 -1.328 3.038 1.00 87.06 95 CYS A O 1
ATOM 720 N N . ARG A 1 96 ? 8.761 -0.628 4.344 1.00 90.88 96 ARG A N 1
ATOM 721 C CA . ARG A 1 96 ? 7.994 -1.868 4.263 1.00 90.88 96 ARG A CA 1
ATOM 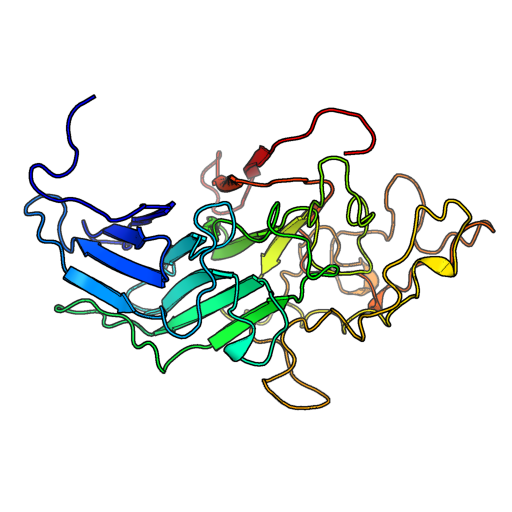722 C C . ARG A 1 96 ? 6.522 -1.617 3.996 1.00 90.88 96 ARG A C 1
ATOM 724 O O . ARG A 1 96 ? 5.926 -0.709 4.572 1.00 90.88 96 ARG A O 1
ATOM 731 N N . LEU A 1 97 ? 5.931 -2.471 3.164 1.00 95.00 97 LEU A N 1
ATOM 732 C CA . LEU A 1 97 ? 4.489 -2.671 3.042 1.00 95.00 97 LEU A CA 1
ATOM 733 C C . LEU A 1 97 ? 4.144 -4.027 3.651 1.00 95.00 97 LEU A C 1
ATOM 735 O O . LEU A 1 97 ? 4.583 -5.055 3.137 1.00 95.00 97 LEU A O 1
ATOM 739 N N . SER A 1 98 ? 3.300 -4.040 4.677 1.00 95.81 98 SER A N 1
ATOM 740 C CA . SER A 1 98 ? 2.898 -5.270 5.365 1.00 95.81 98 SER A CA 1
ATOM 741 C C . SER A 1 98 ? 1.392 -5.409 5.467 1.00 95.81 98 SER A C 1
ATOM 743 O O . SER A 1 98 ? 0.666 -4.427 5.614 1.00 95.81 98 SER A O 1
ATOM 745 N N . ARG A 1 99 ? 0.920 -6.656 5.442 1.00 98.00 99 ARG A N 1
ATOM 746 C CA . ARG A 1 99 ? -0.470 -7.040 5.686 1.00 98.00 99 ARG A CA 1
ATOM 747 C C . ARG A 1 99 ? -0.612 -7.672 7.068 1.00 98.00 99 ARG A C 1
ATOM 749 O O . ARG A 1 99 ? 0.149 -8.570 7.408 1.00 98.00 99 ARG A O 1
ATOM 756 N N . PHE A 1 100 ? -1.658 -7.304 7.801 1.00 98.75 100 PHE A N 1
ATOM 757 C CA . PHE A 1 100 ? -2.026 -7.912 9.083 1.00 98.75 100 PHE A CA 1
ATOM 758 C C . PHE A 1 100 ? -3.456 -8.455 9.048 1.00 98.75 100 PHE A C 1
ATOM 760 O O . PHE A 1 100 ? -4.339 -7.905 8.385 1.00 98.75 100 PHE A O 1
ATOM 767 N N . THR A 1 101 ? -3.691 -9.543 9.780 1.00 98.81 101 THR A N 1
ATOM 768 C CA . THR A 1 101 ? -5.018 -10.143 9.964 1.00 98.81 101 THR A CA 1
ATOM 769 C C . THR A 1 101 ? -5.765 -9.441 11.092 1.00 98.81 101 THR A C 1
ATOM 771 O O . THR A 1 101 ? -5.198 -9.146 12.142 1.00 98.81 101 THR A O 1
ATOM 774 N N . THR A 1 102 ? -7.055 -9.189 10.885 1.00 98.50 102 THR A N 1
ATOM 775 C CA . THR A 1 102 ? -7.922 -8.436 11.799 1.00 98.50 102 THR A CA 1
ATOM 776 C C . THR A 1 102 ? -9.057 -9.285 12.351 1.00 98.50 102 THR A C 1
ATOM 778 O O . THR A 1 102 ? -9.520 -10.240 11.721 1.00 98.50 102 THR A O 1
ATOM 781 N N . THR A 1 103 ? -9.562 -8.909 13.522 1.00 98.12 103 THR A N 1
ATOM 782 C CA . THR A 1 103 ? -10.882 -9.342 13.971 1.00 98.12 103 THR A CA 1
ATOM 783 C C . THR A 1 103 ? -11.965 -8.604 13.182 1.00 98.12 103 THR A C 1
ATOM 785 O O . THR A 1 103 ? -11.825 -7.441 12.807 1.00 98.12 103 THR A O 1
ATOM 788 N N . THR A 1 104 ? -13.087 -9.279 12.940 1.00 96.44 104 THR A N 1
ATOM 789 C CA . THR A 1 104 ? -14.234 -8.719 12.198 1.00 96.44 104 THR A CA 1
ATOM 790 C C . THR A 1 104 ? -15.416 -8.366 13.098 1.00 96.44 104 THR A C 1
ATOM 792 O O . THR A 1 104 ? -16.442 -7.873 12.632 1.00 96.44 104 THR A O 1
ATOM 795 N N . ALA A 1 105 ? -15.278 -8.608 14.403 1.00 93.38 105 ALA A N 1
ATOM 796 C CA . ALA A 1 105 ? -16.267 -8.298 15.423 1.00 93.38 105 ALA A CA 1
ATOM 797 C C . ALA A 1 105 ? -15.592 -7.632 16.634 1.00 93.38 105 ALA A C 1
ATOM 799 O O . ALA A 1 105 ? -14.430 -7.934 16.913 1.00 93.38 105 ALA A O 1
ATOM 800 N N . PRO A 1 106 ? -16.299 -6.756 17.374 1.00 91.56 106 PRO A N 1
ATOM 801 C CA . PRO A 1 106 ? -15.739 -6.092 18.544 1.00 91.56 106 PRO A CA 1
ATOM 802 C C . PRO A 1 106 ? -15.246 -7.073 19.632 1.00 91.56 106 PRO A C 1
ATOM 804 O O . PRO A 1 106 ? -15.943 -8.049 19.920 1.00 91.56 106 PRO A O 1
ATOM 807 N N . PRO A 1 107 ? -14.116 -6.783 20.305 1.00 94.81 107 PRO A N 1
ATOM 808 C CA . PRO A 1 107 ? -13.235 -5.640 20.056 1.00 94.81 107 PRO A CA 1
ATOM 809 C C . PRO A 1 107 ? -12.470 -5.783 18.728 1.00 94.81 107 PRO A C 1
ATOM 811 O O . PRO A 1 107 ? -11.923 -6.843 18.424 1.00 94.81 107 PRO A O 1
ATOM 814 N N . LEU A 1 108 ? -12.457 -4.702 17.940 1.00 97.44 108 LEU A N 1
ATOM 815 C CA . LEU A 1 108 ? -11.714 -4.640 16.682 1.00 97.44 108 LEU A CA 1
ATOM 816 C C . LEU A 1 108 ? -10.223 -4.500 16.990 1.00 97.44 108 LEU A C 1
ATOM 818 O O . LEU A 1 108 ? -9.839 -3.584 17.714 1.00 97.44 108 LEU A O 1
ATOM 822 N N . ALA A 1 109 ? -9.413 -5.401 16.445 1.00 98.50 109 ALA A N 1
ATOM 823 C CA . ALA A 1 109 ? -7.963 -5.422 16.597 1.00 98.50 109 ALA A CA 1
ATOM 824 C C . ALA A 1 109 ? -7.314 -6.134 15.402 1.00 98.50 109 ALA A C 1
ATOM 826 O O . ALA A 1 109 ? -7.953 -6.963 14.751 1.00 98.50 109 ALA A O 1
ATOM 827 N N . ALA A 1 110 ? -6.045 -5.841 15.146 1.00 98.75 110 ALA A N 1
ATOM 828 C CA . ALA A 1 110 ? -5.170 -6.610 14.276 1.00 98.75 110 ALA A CA 1
ATOM 829 C C . ALA A 1 110 ? -4.159 -7.397 15.119 1.00 98.75 110 ALA A C 1
ATOM 831 O O . ALA A 1 110 ? -3.726 -6.936 16.174 1.00 98.75 110 ALA A O 1
ATOM 832 N N . ASP A 1 111 ? -3.805 -8.593 14.659 1.00 98.56 111 ASP A N 1
ATOM 833 C CA . ASP A 1 111 ? -2.813 -9.446 15.312 1.00 98.56 111 ASP A CA 1
ATOM 834 C C . ASP A 1 111 ? -1.396 -9.064 14.838 1.00 98.56 111 ASP A C 1
ATOM 836 O O . ASP A 1 111 ? -1.091 -9.310 13.666 1.00 98.56 111 ASP A O 1
ATOM 840 N N . PRO A 1 112 ? -0.528 -8.477 15.689 1.00 98.12 112 PRO A N 1
ATOM 841 C CA . PRO A 1 112 ? 0.824 -8.064 15.294 1.00 98.12 112 PRO A CA 1
ATOM 842 C C . PRO A 1 112 ? 1.744 -9.240 14.926 1.00 98.12 112 PRO A C 1
ATOM 844 O O . PRO A 1 112 ? 2.723 -9.043 14.204 1.00 98.12 112 PRO A O 1
ATOM 847 N N . ASP A 1 113 ? 1.416 -10.464 15.355 1.00 97.56 113 ASP A N 1
ATOM 848 C CA . ASP A 1 113 ? 2.170 -11.677 15.012 1.00 97.56 113 ASP A CA 1
ATOM 849 C C . ASP A 1 113 ? 1.742 -12.264 13.652 1.00 97.56 113 ASP A C 1
ATOM 851 O O . ASP A 1 113 ? 2.358 -13.202 13.145 1.00 97.56 113 ASP A O 1
ATOM 855 N N . SER A 1 114 ? 0.689 -11.715 13.034 1.00 98.00 114 SER A N 1
ATOM 856 C CA . SER A 1 114 ? 0.152 -12.171 11.743 1.00 98.00 114 SER A CA 1
ATOM 857 C C . SER A 1 114 ? 0.750 -11.464 10.523 1.00 98.00 114 SER A C 1
ATOM 859 O O . SER A 1 114 ? 0.199 -11.575 9.422 1.00 98.00 114 SER A O 1
ATOM 861 N N . GLU A 1 115 ? 1.837 -10.717 10.721 1.00 95.88 115 GLU A N 1
ATOM 862 C CA . GLU A 1 115 ? 2.481 -9.926 9.679 1.00 95.88 115 GLU A CA 1
ATOM 863 C C . GLU A 1 115 ? 2.848 -10.782 8.460 1.00 95.88 115 GLU A C 1
ATOM 865 O O . GLU A 1 115 ? 3.568 -11.777 8.557 1.00 95.88 115 GLU A O 1
ATOM 870 N N . LEU A 1 116 ? 2.370 -10.359 7.291 1.00 93.19 116 LEU A N 1
ATOM 871 C CA . LEU A 1 116 ? 2.867 -10.815 6.003 1.00 93.19 116 LEU A CA 1
ATOM 872 C C . LEU A 1 116 ? 3.466 -9.623 5.263 1.00 93.19 116 LEU A C 1
ATOM 874 O O . LEU A 1 116 ? 2.737 -8.730 4.830 1.00 93.19 116 LEU A O 1
ATOM 878 N N . ILE A 1 117 ? 4.784 -9.638 5.108 1.00 90.50 117 ILE A N 1
ATOM 879 C CA . ILE A 1 117 ? 5.539 -8.611 4.391 1.00 90.50 117 ILE A CA 1
ATOM 880 C C . ILE A 1 117 ? 5.255 -8.751 2.891 1.00 90.50 117 ILE A C 1
ATOM 882 O O . ILE A 1 117 ? 5.371 -9.840 2.335 1.00 90.50 117 ILE A O 1
ATOM 886 N N . LEU A 1 118 ? 4.855 -7.665 2.235 1.00 90.50 118 LEU A N 1
ATOM 887 C CA . LEU A 1 118 ? 4.565 -7.619 0.797 1.00 90.50 118 LEU A CA 1
ATOM 888 C C . LEU A 1 118 ? 5.635 -6.870 0.014 1.00 90.50 118 LEU A C 1
ATOM 890 O O . LEU A 1 118 ? 5.939 -7.266 -1.102 1.00 90.50 118 LEU A O 1
ATOM 894 N N . VAL A 1 119 ? 6.200 -5.811 0.588 1.00 87.31 119 VAL A N 1
ATOM 895 C CA . VAL A 1 119 ? 7.384 -5.120 0.069 1.00 87.31 119 VAL A CA 1
ATOM 896 C C . VAL A 1 119 ? 8.316 -4.890 1.242 1.00 87.31 119 VAL A C 1
ATOM 898 O O . VAL A 1 119 ? 7.849 -4.442 2.282 1.00 87.31 119 VAL A O 1
ATOM 901 N N . ASP A 1 120 ? 9.590 -5.202 1.057 1.00 84.12 120 ASP A N 1
ATOM 902 C CA . ASP A 1 120 ? 10.697 -4.899 1.950 1.00 84.12 120 ASP A CA 1
ATOM 903 C C . ASP A 1 120 ? 11.724 -4.206 1.063 1.00 84.12 120 ASP A C 1
ATOM 905 O O . ASP A 1 120 ? 12.023 -4.693 -0.025 1.00 84.12 120 ASP A O 1
ATOM 909 N N . GLN A 1 121 ? 12.159 -3.015 1.424 1.00 80.44 121 GLN A N 1
ATOM 910 C CA . GLN A 1 121 ? 13.086 -2.259 0.600 1.00 80.44 121 GLN A CA 1
ATOM 911 C C . GLN A 1 121 ? 14.062 -1.548 1.511 1.00 80.44 121 GLN A C 1
ATOM 913 O O . GLN A 1 121 ? 13.663 -0.689 2.299 1.00 80.44 121 GLN A O 1
ATOM 918 N N . ASP A 1 122 ? 15.320 -1.933 1.382 1.00 77.94 122 ASP A N 1
ATOM 919 C CA . ASP A 1 122 ? 16.434 -1.281 2.048 1.00 77.94 122 ASP A CA 1
ATOM 920 C C . ASP A 1 122 ? 16.618 0.113 1.437 1.00 77.94 122 ASP A C 1
ATOM 922 O O . ASP A 1 122 ? 16.190 0.375 0.308 1.00 77.94 122 ASP A O 1
ATOM 926 N N . MET A 1 123 ? 17.168 1.032 2.221 1.00 76.12 123 MET A N 1
ATOM 927 C CA . MET A 1 123 ? 17.560 2.344 1.715 1.00 76.12 123 MET A CA 1
ATOM 928 C C . MET A 1 123 ? 18.939 2.187 1.067 1.00 76.12 123 MET A C 1
ATOM 930 O O . MET A 1 123 ? 19.830 1.620 1.687 1.00 76.12 123 MET A O 1
ATOM 934 N N . ASP A 1 124 ? 19.134 2.707 -0.146 1.00 69.44 124 ASP A N 1
ATOM 935 C CA . ASP A 1 124 ? 20.431 2.719 -0.836 1.00 69.44 124 ASP A CA 1
ATOM 936 C C . ASP A 1 124 ? 21.496 3.532 -0.058 1.00 69.44 124 ASP A C 1
ATOM 938 O O . ASP A 1 124 ? 22.697 3.466 -0.344 1.00 69.44 124 ASP A O 1
ATOM 942 N N . ASN A 1 125 ? 21.075 4.355 0.909 1.00 69.12 125 ASN A N 1
ATOM 943 C CA . ASN A 1 125 ? 21.931 5.142 1.781 1.00 69.12 125 ASN A CA 1
ATOM 944 C C . ASN A 1 125 ? 21.404 5.204 3.226 1.00 69.12 125 ASN A C 1
ATOM 946 O O . ASN A 1 125 ? 20.386 5.829 3.507 1.00 69.12 125 ASN A O 1
ATOM 950 N N . ASP A 1 126 ? 22.191 4.696 4.177 1.00 67.75 126 ASP A N 1
ATOM 951 C CA . ASP A 1 126 ? 21.897 4.741 5.621 1.00 67.75 126 ASP A CA 1
ATOM 952 C C . ASP A 1 126 ? 21.714 6.160 6.204 1.00 67.75 126 ASP A C 1
ATOM 954 O O . ASP A 1 126 ? 21.164 6.334 7.295 1.00 67.75 126 ASP A O 1
ATOM 958 N N . GLU A 1 127 ? 22.206 7.199 5.521 1.00 66.38 127 GLU A N 1
ATOM 959 C CA . GLU A 1 127 ? 21.989 8.600 5.902 1.00 66.38 127 GLU A CA 1
ATOM 960 C C . GLU A 1 127 ? 20.670 9.171 5.352 1.00 66.38 127 GLU A C 1
ATOM 962 O O . GLU A 1 127 ? 20.245 10.254 5.773 1.00 66.38 127 GLU A O 1
ATOM 967 N N . ALA A 1 128 ? 20.013 8.477 4.418 1.00 67.06 128 ALA A N 1
ATOM 968 C CA . ALA A 1 128 ? 18.740 8.890 3.857 1.00 67.06 128 ALA A CA 1
ATOM 969 C C . ALA A 1 128 ? 17.601 8.646 4.846 1.00 67.06 128 ALA A C 1
ATOM 971 O O . ALA A 1 128 ? 17.376 7.560 5.374 1.00 67.06 128 ALA A O 1
ATOM 972 N N . HIS A 1 129 ? 16.855 9.713 5.111 1.00 74.94 129 HIS A N 1
ATOM 973 C CA . HIS A 1 129 ? 15.805 9.716 6.127 1.00 74.94 129 HIS A CA 1
ATOM 974 C C . HIS A 1 129 ? 14.503 10.360 5.636 1.00 74.94 129 HIS A C 1
ATOM 976 O O . HIS A 1 129 ? 13.589 10.588 6.433 1.00 74.94 129 HIS A O 1
ATOM 982 N N . ASN A 1 130 ? 14.439 10.685 4.342 1.00 81.44 130 ASN A N 1
ATOM 983 C CA . ASN A 1 130 ? 13.333 11.361 3.677 1.00 81.44 130 ASN A CA 1
ATOM 984 C C . ASN A 1 130 ? 12.983 10.649 2.363 1.00 81.44 130 ASN A C 1
ATOM 986 O O . ASN A 1 130 ? 13.785 9.898 1.818 1.00 81.44 130 ASN A O 1
ATOM 990 N N . HIS A 1 131 ? 11.793 10.943 1.849 1.00 88.31 131 HIS A N 1
ATOM 991 C CA . HIS A 1 131 ? 11.261 10.503 0.568 1.00 88.31 131 HIS A CA 1
ATOM 992 C C . HIS A 1 131 ? 11.216 8.972 0.466 1.00 88.31 131 HIS A C 1
ATOM 994 O O . HIS A 1 131 ? 11.762 8.369 -0.453 1.00 88.31 131 HIS A O 1
ATOM 1000 N N . THR A 1 132 ? 10.570 8.356 1.459 1.00 87.94 132 THR A N 1
ATOM 1001 C CA . THR A 1 132 ? 10.516 6.901 1.651 1.00 87.94 132 THR A CA 1
ATOM 1002 C C . THR A 1 132 ? 9.240 6.300 1.038 1.00 87.94 132 THR A C 1
ATOM 1004 O O . THR A 1 132 ? 8.913 6.563 -0.115 1.00 87.94 132 THR A O 1
ATOM 1007 N N . ILE A 1 133 ? 8.490 5.501 1.794 1.00 89.81 133 ILE A N 1
ATOM 1008 C CA . ILE A 1 133 ? 7.207 4.913 1.405 1.00 89.81 133 ILE A CA 1
ATOM 1009 C C . ILE A 1 133 ? 6.048 5.761 1.940 1.00 89.81 133 ILE A C 1
ATOM 1011 O O . ILE A 1 133 ? 6.159 6.387 3.001 1.00 89.81 133 ILE A O 1
ATOM 1015 N N . ASN A 1 134 ? 4.913 5.763 1.243 1.00 90.44 134 ASN A N 1
ATOM 1016 C CA . ASN A 1 134 ? 3.727 6.495 1.688 1.00 90.44 134 ASN A CA 1
ATOM 1017 C C . ASN A 1 134 ? 2.434 5.670 1.645 1.00 90.44 134 ASN A C 1
ATOM 1019 O O . ASN A 1 134 ? 2.471 4.442 1.737 1.00 90.44 134 ASN A O 1
ATOM 1023 N N . THR A 1 135 ? 1.283 6.346 1.621 1.00 88.12 135 THR A N 1
ATOM 1024 C CA . THR A 1 135 ? -0.034 5.748 1.828 1.00 88.12 135 THR A CA 1
ATOM 1025 C C . THR A 1 135 ? -0.344 4.626 0.835 1.00 88.12 135 THR A C 1
ATOM 1027 O O . THR A 1 135 ? -0.338 4.866 -0.376 1.00 88.12 135 THR A O 1
ATOM 1030 N N . PRO A 1 136 ? -0.661 3.412 1.328 1.00 96.62 136 PRO A N 1
ATOM 1031 C CA . PRO A 1 136 ? -1.272 2.387 0.511 1.00 96.62 136 PRO A CA 1
ATOM 1032 C C . PRO A 1 136 ? -2.749 2.732 0.286 1.00 96.62 136 PRO A C 1
ATOM 1034 O O . PRO A 1 136 ? -3.443 3.124 1.222 1.00 96.62 136 PRO A O 1
ATOM 1037 N N . ALA A 1 137 ? -3.257 2.549 -0.929 1.00 97.31 137 ALA A N 1
ATOM 1038 C CA . ALA A 1 137 ? -4.670 2.754 -1.235 1.00 97.31 137 ALA A CA 1
ATOM 1039 C C . ALA A 1 137 ? -5.177 1.695 -2.210 1.00 97.31 137 ALA A C 1
ATOM 1041 O O . ALA A 1 137 ? -4.492 1.337 -3.166 1.00 97.31 137 ALA A O 1
ATOM 1042 N N . PHE A 1 138 ? -6.388 1.196 -1.977 1.00 98.00 138 PHE A N 1
ATOM 1043 C CA . PHE A 1 138 ? -7.042 0.327 -2.945 1.00 98.00 138 PHE A CA 1
ATOM 1044 C C . PHE A 1 138 ? -7.726 1.154 -4.019 1.00 98.00 138 PHE A C 1
ATOM 1046 O O . PHE A 1 138 ? -8.464 2.087 -3.699 1.00 98.00 138 PHE A O 1
ATOM 1053 N N . GLY A 1 139 ? -7.516 0.763 -5.271 1.00 97.12 139 GLY A N 1
ATOM 1054 C CA . GLY A 1 139 ? -8.305 1.275 -6.372 1.00 97.12 139 GLY A CA 1
ATOM 1055 C C . GLY A 1 139 ? -9.692 0.618 -6.467 1.00 97.12 139 GLY A C 1
ATOM 1056 O O . GLY A 1 139 ? -9.917 -0.462 -5.908 1.00 97.12 139 GLY A O 1
ATOM 1057 N N . PRO A 1 140 ? -10.623 1.245 -7.204 1.00 95.94 140 PRO A N 1
ATOM 1058 C CA . PRO A 1 140 ? -11.900 0.667 -7.653 1.00 95.94 140 PRO A CA 1
ATOM 1059 C C . PRO A 1 140 ? -11.736 -0.686 -8.371 1.00 95.94 140 PRO A C 1
ATOM 1061 O O . PRO A 1 140 ? -12.586 -1.567 -8.240 1.00 95.94 140 PRO A O 1
ATOM 1064 N N . ASP A 1 141 ? -10.599 -0.889 -9.041 1.00 96.62 141 ASP A N 1
ATOM 1065 C CA . ASP A 1 141 ? -10.203 -2.133 -9.711 1.00 96.62 141 ASP A CA 1
ATOM 1066 C C . ASP A 1 141 ? -9.786 -3.261 -8.739 1.00 96.62 141 ASP A C 1
ATOM 1068 O O . ASP A 1 141 ? -9.551 -4.414 -9.133 1.00 96.62 141 ASP A O 1
ATOM 1072 N N . GLY A 1 142 ? -9.722 -2.945 -7.443 1.00 96.69 142 GLY A N 1
ATOM 1073 C CA . GLY A 1 142 ? -9.387 -3.844 -6.347 1.00 96.69 142 GLY A CA 1
ATOM 1074 C C . GLY A 1 142 ? -7.899 -4.169 -6.232 1.00 96.69 142 GLY A C 1
ATOM 1075 O O . GLY A 1 142 ? -7.563 -5.133 -5.546 1.00 96.69 142 GLY A O 1
ATOM 1076 N N . TYR A 1 143 ? -7.016 -3.412 -6.887 1.00 98.44 143 TYR A N 1
ATOM 1077 C CA . TYR A 1 143 ? -5.570 -3.528 -6.696 1.00 98.44 143 TYR A CA 1
ATOM 1078 C C . TYR A 1 143 ? -5.056 -2.534 -5.658 1.00 98.44 143 TYR A C 1
ATOM 1080 O O . TYR A 1 143 ? -5.691 -1.518 -5.377 1.00 98.44 143 TYR A O 1
ATOM 1088 N N . LEU A 1 144 ? -3.905 -2.848 -5.063 1.00 98.50 144 LEU A N 1
ATOM 1089 C CA . LEU A 1 144 ? -3.262 -2.010 -4.058 1.00 98.50 144 LEU A CA 1
ATOM 1090 C C . LEU A 1 144 ? -2.203 -1.125 -4.719 1.00 98.50 144 LEU A C 1
ATOM 1092 O O . LEU A 1 144 ? -1.289 -1.628 -5.374 1.00 98.50 144 LEU A O 1
ATOM 1096 N N . TYR A 1 145 ? -2.322 0.181 -4.507 1.00 98.38 145 TYR A N 1
ATOM 1097 C CA . TYR A 1 145 ? -1.400 1.204 -4.981 1.00 98.38 145 TYR A CA 1
ATOM 1098 C C . TYR A 1 145 ? -0.550 1.716 -3.828 1.00 98.38 145 TYR A C 1
ATOM 1100 O O . TYR A 1 145 ? -1.087 1.975 -2.751 1.00 98.38 145 TYR A O 1
ATOM 1108 N N . VAL A 1 146 ? 0.755 1.884 -4.043 1.00 96.94 146 VAL A N 1
ATOM 1109 C CA . VAL A 1 146 ? 1.672 2.427 -3.026 1.00 96.94 146 VAL A CA 1
ATOM 1110 C C . VAL A 1 146 ? 2.701 3.339 -3.681 1.00 96.94 146 VAL A C 1
ATOM 1112 O O . VAL A 1 146 ? 3.289 2.977 -4.699 1.00 96.94 146 VAL A O 1
ATOM 1115 N N . GLY A 1 147 ? 2.901 4.524 -3.104 1.00 94.06 147 GLY A N 1
ATOM 1116 C CA . GLY A 1 147 ? 3.905 5.489 -3.547 1.00 94.06 147 GLY A CA 1
ATOM 1117 C C . GLY A 1 147 ? 5.244 5.312 -2.832 1.00 94.06 147 GLY A C 1
ATOM 1118 O O . GLY A 1 147 ? 5.274 5.091 -1.619 1.00 94.06 147 GLY A O 1
ATOM 1119 N N . PHE A 1 148 ? 6.327 5.472 -3.588 1.00 91.50 148 PHE A N 1
ATOM 1120 C CA . PHE A 1 148 ? 7.709 5.473 -3.123 1.00 91.50 148 PHE A CA 1
ATOM 1121 C C . PHE A 1 148 ? 8.435 6.710 -3.650 1.00 91.50 148 PHE A C 1
ATOM 1123 O O . PHE A 1 148 ? 8.350 7.035 -4.839 1.00 91.50 148 PHE A O 1
ATOM 1130 N N . GLY A 1 149 ? 9.127 7.405 -2.756 1.00 90.31 149 GLY A N 1
ATOM 1131 C CA . GLY A 1 149 ? 9.960 8.550 -3.083 1.00 90.31 149 GLY A CA 1
ATOM 1132 C C . GLY A 1 149 ? 11.324 8.159 -3.631 1.00 90.31 149 GLY A C 1
ATOM 1133 O O . GLY A 1 149 ? 11.558 7.009 -3.981 1.00 90.31 149 GLY A O 1
ATOM 1134 N N . ASP A 1 150 ? 12.203 9.138 -3.770 1.00 85.56 150 ASP A N 1
ATOM 1135 C CA . ASP A 1 150 ? 13.526 8.992 -4.381 1.00 85.56 150 ASP A CA 1
ATOM 1136 C C . ASP A 1 150 ? 14.669 8.826 -3.373 1.00 85.56 150 ASP A C 1
ATOM 1138 O O . ASP A 1 150 ? 15.829 8.883 -3.771 1.00 85.56 150 ASP A O 1
ATOM 1142 N N . GLU A 1 151 ? 14.356 8.630 -2.088 1.00 83.19 151 GLU A N 1
ATOM 1143 C CA . GLU A 1 151 ? 15.362 8.361 -1.059 1.00 83.19 151 GLU A CA 1
ATOM 1144 C C . GLU A 1 151 ? 16.364 9.518 -0.837 1.00 83.19 151 GLU A C 1
ATOM 1146 O O . GLU A 1 151 ? 17.591 9.395 -0.892 1.00 83.19 151 GLU A O 1
ATOM 1151 N N . ASP A 1 152 ? 15.828 10.716 -0.631 1.00 73.56 152 ASP A N 1
ATOM 1152 C CA . ASP A 1 152 ? 16.607 11.945 -0.694 1.00 73.56 152 ASP A CA 1
ATOM 1153 C C . ASP A 1 152 ? 17.555 12.166 0.502 1.00 73.56 152 ASP A C 1
ATOM 1155 O O . ASP A 1 152 ? 17.146 12.230 1.667 1.00 73.56 152 ASP A O 1
ATOM 1159 N N . VAL A 1 153 ? 18.822 12.454 0.175 1.00 69.06 153 VAL A N 1
ATOM 1160 C CA . VAL A 1 153 ? 19.822 13.048 1.075 1.00 69.06 153 VAL A CA 1
ATOM 1161 C C . VAL A 1 153 ? 20.125 14.473 0.606 1.00 69.06 153 VAL A C 1
ATOM 1163 O O . VAL A 1 153 ? 20.893 14.700 -0.328 1.00 69.06 153 VAL A O 1
ATOM 1166 N N . GLY A 1 154 ? 19.540 15.471 1.271 1.00 63.28 154 GLY A N 1
ATOM 1167 C CA . GLY A 1 154 ? 19.928 16.876 1.085 1.00 63.28 154 GLY A CA 1
ATOM 1168 C C . GLY A 1 154 ? 19.314 17.611 -0.116 1.00 63.28 154 GLY A C 1
ATOM 1169 O O . GLY A 1 154 ? 19.819 18.680 -0.466 1.00 63.28 154 GLY A O 1
ATOM 1170 N N . GLN A 1 155 ? 18.205 17.112 -0.669 1.00 63.81 155 GLN A N 1
ATOM 1171 C CA . GLN A 1 155 ? 17.429 17.634 -1.802 1.00 63.81 155 GLN A CA 1
ATOM 1172 C C . GLN A 1 155 ? 18.220 17.637 -3.109 1.00 63.81 155 GLN A C 1
ATOM 1174 O O . GLN A 1 155 ? 19.054 18.526 -3.250 1.00 63.81 155 GLN A O 1
ATOM 1179 N N . ARG A 1 156 ? 17.932 16.712 -4.055 1.00 66.75 156 ARG A N 1
ATOM 1180 C CA . ARG A 1 156 ? 18.137 16.771 -5.544 1.00 66.75 156 ARG A CA 1
ATOM 1181 C C . ARG A 1 156 ? 18.264 15.373 -6.205 1.00 66.75 156 ARG A C 1
ATOM 1183 O O . ARG A 1 156 ? 19.045 15.240 -7.143 1.00 66.75 156 ARG A O 1
ATOM 1190 N N . ASP A 1 157 ? 17.560 14.347 -5.728 1.00 68.69 157 ASP A N 1
ATOM 1191 C CA . ASP A 1 157 ? 17.728 12.964 -6.219 1.00 68.69 157 ASP A CA 1
ATOM 1192 C C . ASP A 1 157 ? 19.199 12.514 -6.118 1.00 68.69 157 ASP A C 1
ATOM 1194 O O . ASP A 1 157 ? 19.870 12.184 -7.097 1.00 68.69 157 ASP A O 1
ATOM 1198 N N . GLY A 1 158 ? 19.750 12.611 -4.903 1.00 66.44 158 GLY A N 1
ATOM 1199 C CA . GLY A 1 158 ? 21.168 12.346 -4.640 1.00 66.44 158 GLY A CA 1
ATOM 1200 C C . GLY A 1 158 ? 21.602 10.913 -4.959 1.00 66.44 158 GLY A C 1
ATOM 1201 O O . GLY A 1 158 ? 22.769 10.713 -5.291 1.00 66.44 158 GLY A O 1
ATOM 1202 N N . GLN A 1 159 ? 20.668 9.956 -4.906 1.00 71.56 159 GLN A N 1
ATOM 1203 C CA . GLN A 1 159 ? 20.912 8.546 -5.226 1.00 71.56 159 GLN A CA 1
ATOM 1204 C C . GLN A 1 159 ? 20.684 8.207 -6.705 1.00 71.56 159 GLN A C 1
ATOM 1206 O O . GLN A 1 159 ? 21.005 7.102 -7.139 1.00 71.56 159 GLN A O 1
ATOM 1211 N N . ASN A 1 160 ? 20.202 9.160 -7.516 1.00 75.81 160 ASN A N 1
ATOM 1212 C CA . ASN A 1 160 ? 19.849 8.918 -8.915 1.00 75.81 160 ASN A CA 1
ATOM 1213 C C . ASN A 1 160 ? 18.868 7.730 -9.019 1.00 75.81 160 ASN A C 1
ATOM 1215 O O . ASN A 1 160 ? 19.090 6.762 -9.753 1.00 75.81 160 ASN A O 1
ATOM 1219 N N . ASN A 1 161 ? 17.801 7.810 -8.230 1.00 76.50 161 ASN A N 1
ATOM 1220 C CA . ASN A 1 161 ? 16.720 6.836 -8.171 1.00 76.50 161 ASN A CA 1
ATOM 1221 C C . ASN A 1 161 ? 15.571 7.203 -9.114 1.00 76.50 161 ASN A C 1
ATOM 1223 O O . ASN A 1 161 ? 14.822 6.328 -9.563 1.00 76.50 161 ASN A O 1
ATOM 1227 N N . SER A 1 162 ? 15.487 8.473 -9.518 1.00 77.44 162 SER A N 1
ATOM 1228 C CA . SER A 1 162 ? 14.510 8.910 -10.508 1.00 77.44 162 SER A CA 1
ATOM 1229 C C . SER A 1 162 ? 14.746 8.275 -11.885 1.00 77.44 162 SER A C 1
ATOM 1231 O O . SER A 1 162 ? 15.864 7.961 -12.294 1.00 77.44 162 SER A O 1
ATOM 1233 N N . GLN A 1 163 ? 13.665 8.112 -12.655 1.00 78.69 163 GLN A N 1
ATOM 1234 C CA . GLN A 1 163 ? 13.718 7.679 -14.061 1.00 78.69 163 GLN A CA 1
ATOM 1235 C C . GLN A 1 163 ? 14.344 6.285 -14.293 1.00 78.69 163 GLN A C 1
ATOM 1237 O O . GLN A 1 163 ? 14.825 6.002 -15.396 1.00 78.69 163 GLN A O 1
ATOM 1242 N N . HIS A 1 164 ? 14.297 5.399 -13.297 1.00 80.50 164 HIS A N 1
ATOM 1243 C CA . HIS A 1 164 ? 14.704 4.000 -13.417 1.00 80.50 164 HIS A CA 1
ATOM 1244 C C . HIS A 1 164 ? 13.492 3.063 -13.397 1.00 80.50 164 HIS A C 1
ATOM 1246 O O . HIS A 1 164 ? 12.569 3.233 -12.608 1.00 80.50 164 HIS A O 1
ATOM 1252 N N . ILE A 1 165 ? 13.492 2.070 -14.292 1.00 85.81 165 ILE A N 1
ATOM 1253 C CA . ILE A 1 165 ? 12.442 1.034 -14.382 1.00 85.81 165 ILE A CA 1
ATOM 1254 C C . ILE A 1 165 ? 13.002 -0.386 -14.222 1.00 85.81 165 ILE A C 1
ATOM 1256 O O . ILE A 1 165 ? 12.255 -1.357 -14.263 1.00 85.81 165 ILE A O 1
ATOM 1260 N N . ASP A 1 166 ? 14.320 -0.503 -14.065 1.00 79.00 166 ASP A N 1
ATOM 1261 C CA . ASP A 1 166 ? 15.110 -1.737 -13.996 1.00 79.00 166 ASP A CA 1
ATOM 1262 C C . ASP A 1 166 ? 15.886 -1.856 -12.675 1.00 79.00 166 ASP A C 1
ATOM 1264 O O . ASP A 1 166 ? 16.936 -2.496 -12.613 1.00 79.00 166 ASP A O 1
ATOM 1268 N N . ARG A 1 167 ? 15.408 -1.166 -11.635 1.00 77.88 167 ARG A N 1
ATOM 1269 C CA . ARG A 1 167 ? 16.031 -1.103 -10.311 1.00 77.88 167 ARG A CA 1
ATOM 1270 C C . ARG A 1 167 ? 14.979 -1.285 -9.210 1.00 77.88 167 ARG A C 1
ATOM 1272 O O . ARG A 1 167 ? 14.043 -2.080 -9.319 1.00 77.88 167 ARG A O 1
ATOM 1279 N N . ASN A 1 168 ? 15.172 -0.540 -8.141 1.00 77.94 168 ASN A N 1
ATOM 1280 C CA . ASN A 1 168 ? 14.431 -0.552 -6.911 1.00 77.94 168 ASN A CA 1
ATOM 1281 C C . ASN A 1 168 ? 13.040 0.055 -7.081 1.00 77.94 168 ASN A C 1
ATOM 1283 O O . ASN A 1 168 ? 12.731 0.617 -8.133 1.00 77.94 168 ASN A O 1
ATOM 1287 N N . LEU A 1 169 ? 12.163 -0.105 -6.088 1.00 86.81 169 LEU A N 1
ATOM 1288 C CA . LEU A 1 169 ? 10.863 0.568 -6.087 1.00 86.81 169 LEU A CA 1
ATOM 1289 C C . LEU A 1 169 ? 11.042 1.980 -5.544 1.00 86.81 169 LEU A C 1
ATOM 1291 O O . LEU A 1 169 ? 10.475 2.328 -4.519 1.00 86.81 169 LEU A O 1
ATOM 1295 N N . TRP A 1 170 ? 11.846 2.788 -6.221 1.00 86.94 170 TRP A N 1
ATOM 1296 C CA . TRP A 1 170 ? 11.994 4.205 -5.915 1.00 86.94 170 TRP A CA 1
ATOM 1297 C C . TRP A 1 170 ? 11.337 5.055 -6.992 1.00 86.94 170 TRP A C 1
ATOM 1299 O O . TRP A 1 170 ? 11.096 4.608 -8.116 1.00 86.94 170 TRP A O 1
ATOM 1309 N N . SER A 1 171 ? 11.004 6.287 -6.623 1.00 89.50 171 SER A N 1
ATOM 1310 C CA . SER A 1 171 ? 10.446 7.304 -7.509 1.00 89.50 171 SER A CA 1
ATOM 1311 C C . SER A 1 171 ? 9.224 6.838 -8.297 1.00 89.50 171 SER A C 1
ATOM 1313 O O . SER A 1 171 ? 9.094 7.140 -9.488 1.00 89.50 171 SER A O 1
ATOM 1315 N N . CYS A 1 172 ? 8.322 6.086 -7.664 1.00 91.62 172 CYS A N 1
ATOM 1316 C CA . CYS A 1 172 ? 7.243 5.405 -8.366 1.00 91.62 172 CYS A CA 1
ATOM 1317 C C . CYS A 1 172 ? 5.931 5.311 -7.584 1.00 91.62 172 CYS A C 1
ATOM 1319 O O . CYS A 1 172 ? 5.876 5.476 -6.368 1.00 91.62 172 CYS A O 1
ATOM 1321 N N . VAL A 1 173 ? 4.857 5.009 -8.314 1.00 95.62 173 VAL A N 1
ATOM 1322 C CA . VAL A 1 173 ? 3.688 4.320 -7.761 1.00 95.62 173 VAL A CA 1
ATOM 1323 C C . VAL A 1 173 ? 3.737 2.886 -8.262 1.00 95.62 173 VAL A C 1
ATOM 1325 O O . VAL A 1 173 ? 3.815 2.672 -9.475 1.00 95.62 173 VAL A O 1
ATOM 1328 N N . ILE A 1 174 ? 3.643 1.914 -7.357 1.00 96.12 174 ILE A N 1
ATOM 1329 C CA . ILE A 1 174 ? 3.386 0.517 -7.721 1.00 96.12 174 ILE A CA 1
ATOM 1330 C C . ILE A 1 174 ? 1.888 0.228 -7.717 1.00 96.12 174 ILE A C 1
ATOM 1332 O O . ILE A 1 174 ? 1.144 0.845 -6.957 1.00 96.12 174 ILE A O 1
ATOM 1336 N N . ARG A 1 175 ? 1.462 -0.749 -8.519 1.00 97.88 175 ARG A N 1
ATOM 1337 C CA . ARG A 1 175 ? 0.120 -1.343 -8.502 1.00 97.88 175 ARG A CA 1
ATOM 1338 C C . ARG A 1 175 ? 0.262 -2.859 -8.456 1.00 97.88 175 ARG A C 1
ATOM 1340 O O . ARG A 1 175 ? 0.769 -3.460 -9.404 1.00 97.88 175 ARG A O 1
ATOM 1347 N N . ILE A 1 176 ? -0.170 -3.462 -7.353 1.00 97.69 176 ILE A N 1
ATOM 1348 C CA . ILE A 1 176 ? 0.001 -4.893 -7.074 1.00 97.69 176 ILE A CA 1
ATOM 1349 C C . ILE A 1 176 ? -1.325 -5.575 -6.738 1.00 97.69 176 ILE A C 1
ATOM 1351 O O . ILE A 1 176 ? -2.266 -4.971 -6.220 1.00 97.69 176 ILE A O 1
ATOM 1355 N N . ASP A 1 177 ? -1.378 -6.873 -7.003 1.00 98.06 177 ASP A N 1
ATOM 1356 C CA . ASP A 1 177 ? -2.495 -7.749 -6.693 1.00 98.06 177 ASP A CA 1
ATOM 1357 C C . ASP A 1 177 ? -2.216 -8.587 -5.447 1.00 98.06 177 ASP A C 1
ATOM 1359 O O . ASP A 1 177 ? -1.387 -9.496 -5.447 1.00 98.06 177 ASP A O 1
ATOM 1363 N N . VAL A 1 178 ? -2.959 -8.297 -4.384 1.00 97.31 178 VAL A N 1
ATOM 1364 C CA . VAL A 1 178 ? -2.867 -8.990 -3.092 1.00 97.31 178 VAL A CA 1
ATOM 1365 C C . VAL A 1 178 ? -3.865 -10.148 -2.957 1.00 97.31 178 VAL A C 1
ATOM 1367 O O . VAL A 1 178 ? -3.811 -10.882 -1.968 1.00 97.31 178 VAL A O 1
ATOM 1370 N N . ASP A 1 179 ? -4.739 -10.339 -3.952 1.00 96.88 179 ASP A N 1
ATOM 1371 C CA . ASP A 1 179 ? -5.764 -11.391 -4.008 1.00 96.88 179 ASP A CA 1
ATOM 1372 C C . ASP A 1 179 ? -5.347 -12.596 -4.870 1.00 96.88 179 ASP A C 1
ATOM 1374 O O . ASP A 1 179 ? -6.035 -13.619 -4.891 1.00 96.88 179 ASP A O 1
ATOM 1378 N N . ASN A 1 180 ? -4.194 -12.517 -5.542 1.00 93.31 180 ASN A N 1
ATOM 1379 C CA . ASN A 1 180 ? -3.626 -13.571 -6.387 1.00 93.31 180 ASN A CA 1
ATOM 1380 C C . ASN A 1 180 ? -4.553 -14.024 -7.532 1.00 93.31 180 ASN A C 1
ATOM 1382 O O . ASN A 1 180 ? -4.699 -15.227 -7.792 1.00 93.31 180 ASN A O 1
ATOM 1386 N N . ARG A 1 181 ? -5.164 -13.074 -8.244 1.00 95.38 181 ARG A N 1
ATOM 1387 C CA . ARG A 1 181 ? -6.035 -13.346 -9.392 1.00 95.38 181 ARG A CA 1
ATOM 1388 C C . ARG A 1 181 ? -5.289 -14.188 -10.446 1.00 95.38 181 ARG A C 1
ATOM 1390 O O . ARG A 1 181 ? -4.078 -14.028 -10.652 1.00 95.38 181 ARG A O 1
ATOM 1397 N N . PRO A 1 182 ? -5.955 -15.167 -11.082 1.00 95.00 182 PRO A N 1
ATOM 1398 C CA . PRO A 1 182 ? -5.293 -16.134 -11.960 1.00 95.00 182 PRO A CA 1
ATOM 1399 C C . PRO A 1 182 ? -4.726 -15.520 -13.246 1.00 95.00 182 PRO A C 1
ATOM 1401 O O . PRO A 1 182 ? -3.760 -16.054 -13.781 1.00 95.00 182 PRO A O 1
ATOM 1404 N N . GLU A 1 183 ? -5.308 -14.426 -13.730 1.00 94.75 183 GLU A N 1
ATOM 1405 C CA . GLU A 1 183 ? -4.851 -13.665 -14.895 1.00 94.75 183 GLU A CA 1
ATOM 1406 C C . GLU A 1 183 ? -3.567 -12.866 -14.641 1.00 94.75 183 GLU A C 1
ATOM 1408 O O . GLU A 1 183 ? -2.868 -12.519 -15.592 1.00 94.75 183 GLU A O 1
ATOM 1413 N N . ASN A 1 184 ? -3.246 -12.606 -13.373 1.00 96.50 184 ASN A N 1
ATOM 1414 C CA . ASN A 1 184 ? -2.103 -11.799 -12.985 1.00 96.50 184 ASN A CA 1
ATOM 1415 C C . ASN A 1 184 ? -0.824 -12.629 -12.918 1.00 96.50 184 ASN A C 1
ATOM 1417 O O . ASN A 1 184 ? -0.836 -13.838 -12.635 1.00 96.50 184 ASN A O 1
ATOM 1421 N N . LEU A 1 185 ? 0.281 -11.947 -13.191 1.00 94.38 185 LEU A N 1
ATOM 1422 C CA . LEU A 1 185 ? 1.601 -12.539 -13.333 1.00 94.38 185 LEU A CA 1
ATOM 1423 C C . LEU A 1 185 ? 2.327 -12.575 -11.991 1.00 94.38 185 LEU A C 1
ATOM 1425 O O . LEU A 1 185 ? 2.065 -11.760 -11.110 1.00 94.38 185 LEU A O 1
ATOM 1429 N N . ASP A 1 186 ? 3.271 -13.498 -11.852 1.00 91.44 186 ASP A N 1
ATOM 1430 C CA . ASP A 1 186 ? 4.306 -13.335 -10.835 1.00 91.44 186 ASP A CA 1
ATOM 1431 C C . ASP A 1 186 ? 5.177 -12.124 -11.223 1.00 91.44 186 ASP A C 1
ATOM 1433 O O . ASP A 1 186 ? 5.373 -11.889 -12.424 1.00 91.44 186 ASP A O 1
ATOM 1437 N N . PRO A 1 187 ? 5.687 -11.342 -10.255 1.00 88.00 187 PRO A N 1
ATOM 1438 C CA . PRO A 1 187 ? 6.614 -10.266 -10.572 1.00 88.00 187 PRO A CA 1
ATOM 1439 C C . PRO A 1 187 ? 7.877 -10.822 -11.232 1.00 88.00 187 PRO A C 1
ATOM 1441 O O . PRO A 1 187 ? 8.281 -11.970 -11.006 1.00 88.00 187 PRO A O 1
ATOM 1444 N N . ASN A 1 188 ? 8.514 -9.984 -12.047 1.00 85.38 188 ASN A N 1
ATOM 1445 C CA . ASN A 1 188 ? 9.842 -10.290 -12.552 1.00 85.38 188 ASN A CA 1
ATOM 1446 C C . ASN A 1 188 ? 10.828 -10.510 -11.386 1.00 85.38 188 ASN A C 1
ATOM 1448 O O . ASN A 1 188 ? 10.664 -9.905 -10.324 1.00 85.38 188 ASN A O 1
ATOM 1452 N N . PRO A 1 189 ? 11.853 -11.364 -11.562 1.00 77.62 189 PRO A N 1
ATOM 1453 C CA . PRO A 1 189 ? 12.932 -11.472 -10.588 1.00 77.62 189 PRO A CA 1
ATOM 1454 C C . PRO A 1 189 ? 13.608 -10.121 -10.359 1.00 77.62 189 PRO A C 1
ATOM 1456 O O . PRO A 1 189 ? 13.663 -9.298 -11.274 1.00 77.62 189 PRO A O 1
ATOM 1459 N N . ASP A 1 190 ? 14.201 -9.947 -9.178 1.00 68.44 190 ASP A N 1
ATOM 1460 C CA . ASP A 1 190 ? 14.995 -8.754 -8.893 1.00 68.44 190 ASP A CA 1
ATOM 1461 C C . ASP A 1 190 ? 16.062 -8.549 -9.978 1.00 68.44 190 ASP A C 1
ATOM 1463 O O . ASP A 1 190 ? 16.788 -9.502 -10.316 1.00 68.44 190 ASP A O 1
ATOM 1467 N N . PRO A 1 191 ? 16.191 -7.326 -10.520 1.00 64.25 191 PRO A N 1
ATOM 1468 C CA . PRO A 1 191 ? 17.281 -7.013 -11.423 1.00 64.25 191 PRO A CA 1
ATOM 1469 C C . PRO A 1 191 ? 18.624 -7.268 -10.717 1.00 64.25 191 PRO A C 1
ATOM 1471 O O . PRO A 1 191 ? 18.762 -7.005 -9.519 1.00 64.25 191 PRO A O 1
ATOM 1474 N N . PRO A 1 192 ? 19.643 -7.794 -11.420 1.00 58.34 192 PRO A N 1
ATOM 1475 C CA . PRO A 1 192 ? 20.965 -7.935 -10.836 1.00 58.34 192 PRO A CA 1
ATOM 1476 C C . PRO A 1 192 ? 21.502 -6.549 -10.474 1.00 58.34 192 PRO A C 1
ATOM 1478 O O . PRO A 1 192 ? 21.401 -5.618 -11.277 1.00 58.34 192 PRO A O 1
ATOM 1481 N N . PHE A 1 193 ? 22.118 -6.441 -9.293 1.00 54.34 193 PHE A N 1
ATOM 1482 C CA . PHE A 1 193 ? 22.808 -5.227 -8.868 1.00 54.34 193 PHE A CA 1
ATOM 1483 C C . PHE A 1 193 ? 23.770 -4.764 -9.962 1.00 54.34 193 PHE A C 1
ATOM 1485 O O . PHE A 1 193 ? 24.680 -5.499 -10.368 1.00 54.34 193 PHE A O 1
ATOM 1492 N N . LEU A 1 194 ? 23.569 -3.535 -10.422 1.00 51.59 194 LEU A N 1
ATOM 1493 C CA . LEU A 1 194 ? 24.608 -2.810 -11.117 1.00 51.59 194 LEU A CA 1
ATOM 1494 C C . LEU A 1 194 ? 25.227 -1.818 -10.168 1.00 51.59 194 LEU A C 1
ATOM 1496 O O . LEU A 1 194 ? 24.537 -0.924 -9.692 1.00 51.59 194 LEU A O 1
ATOM 1500 N N . ASP A 1 195 ? 26.539 -1.922 -10.026 1.00 47.50 195 ASP A N 1
ATOM 1501 C CA . ASP A 1 195 ? 27.348 -0.855 -9.470 1.00 47.50 195 ASP A CA 1
ATOM 1502 C C . ASP A 1 195 ? 27.067 0.448 -10.252 1.00 47.50 195 ASP A C 1
ATOM 1504 O O . ASP A 1 195 ? 27.388 0.511 -11.451 1.00 47.50 195 ASP A O 1
ATOM 1508 N N . PRO A 1 196 ? 26.443 1.470 -9.636 1.00 46.19 196 PRO A N 1
ATOM 1509 C CA . PRO A 1 196 ? 26.155 2.734 -10.305 1.00 46.19 196 PRO A CA 1
ATOM 1510 C C . PRO A 1 196 ? 27.434 3.455 -10.766 1.00 46.19 196 PRO A C 1
ATOM 1512 O O . PRO A 1 196 ? 27.363 4.243 -11.712 1.00 46.19 196 PRO A O 1
ATOM 1515 N N . ASP A 1 197 ? 28.611 3.114 -10.222 1.00 45.19 197 ASP A N 1
ATOM 1516 C CA . ASP A 1 197 ? 29.908 3.633 -10.673 1.00 45.19 197 ASP A CA 1
ATOM 1517 C C . ASP A 1 197 ? 30.393 3.014 -12.002 1.00 45.19 197 ASP A C 1
ATOM 1519 O O . ASP A 1 197 ? 31.380 3.477 -12.589 1.00 45.19 197 ASP A O 1
ATOM 1523 N N . SER A 1 198 ? 29.713 1.986 -12.526 1.00 46.19 198 SER A N 1
ATOM 1524 C CA . SER A 1 198 ? 30.117 1.311 -13.769 1.00 46.19 198 SER A CA 1
ATOM 1525 C C . SER A 1 198 ? 29.687 2.024 -15.063 1.00 46.19 198 SER A C 1
ATOM 1527 O O . SER A 1 198 ? 30.263 1.743 -16.115 1.00 46.19 198 SER A O 1
ATOM 1529 N N . GLU A 1 199 ? 28.757 2.992 -15.011 1.00 41.78 199 GLU A N 1
ATOM 1530 C CA . GLU A 1 199 ? 28.149 3.620 -16.206 1.00 41.78 199 GLU A CA 1
ATOM 1531 C C . GLU A 1 199 ? 28.101 5.181 -16.175 1.00 41.78 199 GLU A C 1
ATOM 1533 O O . GLU A 1 199 ? 27.146 5.778 -16.673 1.00 41.78 199 GLU A O 1
ATOM 1538 N N . ALA A 1 200 ? 29.176 5.850 -15.697 1.00 38.16 200 ALA A N 1
ATOM 1539 C CA . ALA A 1 200 ? 29.644 7.229 -16.047 1.00 38.16 200 ALA A CA 1
ATOM 1540 C C . ALA A 1 200 ? 29.709 8.314 -14.914 1.00 38.16 200 ALA A C 1
ATOM 1542 O O . ALA A 1 200 ? 29.352 8.072 -13.770 1.00 38.16 200 ALA A O 1
ATOM 1543 N N . PRO A 1 201 ? 30.273 9.525 -15.164 1.00 34.12 201 PRO A N 1
ATOM 1544 C CA . PRO A 1 201 ? 31.610 9.975 -14.750 1.00 34.12 201 PRO A CA 1
ATOM 1545 C C . PRO A 1 201 ? 31.607 11.116 -13.703 1.00 34.12 201 PRO A C 1
ATOM 1547 O O . PRO A 1 201 ? 32.593 11.849 -13.584 1.00 34.12 201 PRO A O 1
ATOM 1550 N N . TRP A 1 202 ? 30.515 11.306 -12.957 1.00 34.16 202 TRP A N 1
ATOM 1551 C CA . TRP A 1 202 ? 30.378 12.392 -11.974 1.00 34.16 202 TRP A CA 1
ATOM 1552 C C . TRP A 1 202 ? 30.279 11.847 -10.556 1.00 34.16 202 TRP A C 1
ATOM 1554 O O . TRP A 1 202 ? 29.249 11.919 -9.901 1.00 34.16 202 TRP A O 1
ATOM 1564 N N . ASN A 1 203 ? 31.421 11.350 -10.093 1.00 38.66 203 ASN A N 1
ATOM 1565 C CA . ASN A 1 203 ? 31.679 11.050 -8.697 1.00 38.66 203 ASN A CA 1
ATOM 1566 C C . ASN A 1 203 ? 31.562 12.340 -7.861 1.00 38.66 203 ASN A C 1
ATOM 1568 O O . ASN A 1 203 ? 32.391 13.248 -7.985 1.00 38.66 203 ASN A O 1
ATOM 1572 N N . LEU A 1 204 ? 30.544 12.406 -7.005 1.00 32.44 204 LEU A N 1
ATOM 1573 C CA . LEU A 1 204 ? 30.521 13.294 -5.847 1.00 32.44 204 LEU A CA 1
ATOM 1574 C C . LEU A 1 204 ? 30.505 12.464 -4.561 1.00 32.44 204 LEU A C 1
ATOM 1576 O O . LEU A 1 204 ? 29.567 12.515 -3.786 1.00 32.44 204 LEU A O 1
ATOM 1580 N N . GLY A 1 205 ? 31.612 11.767 -4.315 1.00 29.44 205 GLY A N 1
ATOM 1581 C CA . GLY A 1 205 ? 32.149 11.590 -2.970 1.00 29.44 205 GLY A CA 1
ATOM 1582 C C . GLY A 1 205 ? 31.442 10.566 -2.089 1.00 29.44 205 GLY A C 1
ATOM 1583 O O . GLY A 1 205 ? 30.716 10.932 -1.180 1.00 29.44 205 GLY A O 1
ATOM 1584 N N . SER A 1 206 ? 31.833 9.306 -2.277 1.00 34.16 206 SER A N 1
ATOM 1585 C CA . SER A 1 206 ? 32.074 8.302 -1.228 1.00 34.16 206 SER A CA 1
ATOM 1586 C C . SER A 1 206 ? 30.996 8.088 -0.151 1.00 34.16 206 SER A C 1
ATOM 1588 O O . SER A 1 206 ? 31.120 8.613 0.955 1.00 34.16 206 SER A O 1
ATOM 1590 N N . SER A 1 207 ? 30.118 7.119 -0.404 1.00 34.91 207 SER A N 1
ATOM 1591 C CA . SER A 1 207 ? 29.984 5.957 0.482 1.00 34.91 207 SER A CA 1
ATOM 1592 C C . SER A 1 207 ? 30.257 4.706 -0.360 1.00 34.91 207 SER A C 1
ATOM 1594 O O . SER A 1 207 ? 29.682 4.542 -1.426 1.00 34.91 207 SER A O 1
ATOM 1596 N N . GLN A 1 208 ? 31.231 3.892 0.051 1.00 38.88 208 GLN A N 1
ATOM 1597 C CA . GLN A 1 208 ? 31.674 2.666 -0.635 1.00 38.88 208 GLN A CA 1
ATOM 1598 C C . GLN A 1 208 ? 31.142 1.395 0.057 1.00 38.88 208 GLN A C 1
ATOM 1600 O O . GLN A 1 208 ? 31.809 0.362 0.052 1.00 38.88 208 GLN A O 1
ATOM 1605 N N . THR A 1 209 ? 29.966 1.463 0.673 1.00 36.16 209 THR A N 1
ATOM 1606 C CA . THR A 1 209 ? 29.272 0.351 1.354 1.00 36.16 209 THR A CA 1
ATOM 1607 C C . THR A 1 209 ? 27.785 0.724 1.358 1.00 36.16 209 THR A C 1
ATOM 1609 O O . THR A 1 209 ? 27.488 1.807 1.849 1.00 36.16 209 THR A O 1
ATOM 1612 N N . ASN A 1 210 ? 26.888 0.038 0.648 1.00 40.81 210 ASN A N 1
ATOM 1613 C CA . ASN A 1 210 ? 26.330 -1.294 0.927 1.00 40.81 210 ASN A CA 1
ATOM 1614 C C . ASN A 1 210 ? 25.913 -1.972 -0.409 1.00 40.81 210 ASN A C 1
ATOM 1616 O O . ASN A 1 210 ? 25.676 -1.291 -1.400 1.00 40.81 210 ASN A O 1
ATOM 1620 N N . ASP A 1 211 ? 26.076 -3.267 -0.714 1.00 40.16 211 ASP A N 1
ATOM 1621 C CA . ASP A 1 211 ? 25.937 -4.576 -0.040 1.00 40.16 211 ASP A CA 1
ATOM 1622 C C . ASP A 1 211 ? 24.695 -5.423 -0.410 1.00 40.16 211 ASP A C 1
ATOM 1624 O O . ASP A 1 211 ? 24.545 -6.525 0.099 1.00 40.16 211 ASP A O 1
ATOM 1628 N N . GLY A 1 212 ? 23.926 -5.069 -1.441 1.00 40.59 212 GLY A N 1
ATOM 1629 C CA . GLY A 1 212 ? 22.803 -5.912 -1.898 1.00 40.59 212 GLY A CA 1
ATOM 1630 C C . GLY A 1 212 ? 21.423 -5.343 -1.578 1.00 40.59 212 GLY A C 1
ATOM 1631 O O . GLY A 1 212 ? 20.470 -6.119 -1.489 1.00 40.59 212 GLY A O 1
ATOM 1632 N N . ASP A 1 213 ? 21.372 -4.012 -1.524 1.00 40.56 213 ASP A N 1
ATOM 1633 C CA . ASP A 1 213 ? 20.309 -3.066 -1.154 1.00 40.56 213 ASP A CA 1
ATOM 1634 C C . ASP A 1 213 ? 18.981 -3.140 -1.917 1.00 40.56 213 ASP A C 1
ATOM 1636 O O . ASP A 1 213 ? 18.220 -2.182 -1.926 1.00 40.56 213 ASP A O 1
ATOM 1640 N N . LEU A 1 214 ? 18.627 -4.274 -2.532 1.00 38.22 214 LEU A N 1
ATOM 1641 C CA . LEU A 1 214 ? 17.207 -4.541 -2.722 1.00 38.22 214 LEU A CA 1
ATOM 1642 C C . LEU A 1 214 ? 16.787 -5.954 -2.369 1.00 38.22 214 LEU A C 1
ATOM 1644 O O . LEU A 1 214 ? 17.222 -6.953 -2.952 1.00 38.22 214 LEU A O 1
ATOM 1648 N N . HIS A 1 215 ? 15.849 -6.013 -1.436 1.00 44.97 215 HIS A N 1
ATOM 1649 C CA . HIS A 1 215 ? 15.141 -7.204 -1.024 1.00 44.97 215 HIS A CA 1
ATOM 1650 C C . HIS A 1 215 ? 13.645 -7.047 -1.289 1.00 44.97 215 HIS A C 1
ATOM 1652 O O . HIS A 1 215 ? 12.872 -7.186 -0.351 1.00 44.97 215 HIS A O 1
ATOM 1658 N N . VAL A 1 216 ? 13.197 -6.868 -2.549 1.00 42.53 216 VAL A N 1
ATOM 1659 C CA . VAL A 1 216 ? 11.775 -7.148 -2.876 1.00 42.53 216 VAL A CA 1
ATOM 1660 C C . VAL A 1 216 ? 11.469 -8.508 -2.255 1.00 42.53 216 VAL A C 1
ATOM 1662 O O . VAL A 1 216 ? 12.203 -9.444 -2.571 1.00 42.53 216 VAL A O 1
ATOM 1665 N N . PRO A 1 217 ? 10.519 -8.636 -1.310 1.00 43.69 217 PRO A N 1
ATOM 1666 C CA . PRO A 1 217 ? 10.729 -9.442 -0.118 1.00 43.69 217 PRO A CA 1
ATOM 1667 C C . PRO A 1 217 ? 11.373 -10.778 -0.439 1.00 43.69 217 PRO A C 1
ATOM 1669 O O . PRO A 1 217 ? 10.725 -11.734 -0.877 1.00 43.69 217 PRO A O 1
ATOM 1672 N N . ARG A 1 218 ? 12.681 -10.851 -0.193 1.00 43.38 218 ARG A N 1
ATOM 1673 C CA . ARG A 1 218 ? 13.280 -12.129 0.132 1.00 43.38 218 ARG A CA 1
ATOM 1674 C C . ARG A 1 218 ? 12.776 -12.421 1.527 1.00 43.38 218 ARG A C 1
ATOM 1676 O O . ARG A 1 218 ? 12.910 -11.599 2.426 1.00 43.38 218 ARG A O 1
ATOM 1683 N N . VAL A 1 219 ? 12.146 -13.585 1.670 1.00 33.94 219 VAL A N 1
ATOM 1684 C CA . VAL A 1 219 ? 11.824 -14.202 2.959 1.00 33.94 219 VAL A CA 1
ATOM 1685 C C . VAL A 1 219 ? 12.917 -13.839 3.956 1.00 33.94 219 VAL A C 1
ATOM 1687 O O . VAL A 1 219 ? 14.090 -14.079 3.656 1.00 33.94 219 VAL A O 1
ATOM 1690 N N . ALA A 1 220 ? 12.532 -13.298 5.114 1.00 33.34 220 ALA A N 1
ATOM 1691 C CA . ALA A 1 220 ? 13.438 -13.067 6.228 1.00 33.34 220 ALA A CA 1
ATOM 1692 C C . ALA A 1 220 ? 14.438 -14.240 6.350 1.00 33.34 220 ALA A C 1
ATOM 1694 O O . ALA A 1 220 ? 14.057 -15.373 6.654 1.00 33.34 220 ALA A O 1
ATOM 1695 N N . GLY A 1 221 ? 15.713 -13.981 6.036 1.00 36.84 221 GLY A N 1
ATOM 1696 C CA . GLY A 1 221 ? 16.820 -14.920 6.237 1.00 36.84 221 GLY A CA 1
ATOM 1697 C C . GLY A 1 221 ? 17.063 -16.039 5.204 1.00 36.84 221 GLY A C 1
ATOM 1698 O O . GLY A 1 221 ? 17.560 -17.093 5.609 1.00 36.84 221 GLY A O 1
ATOM 1699 N N . GLY A 1 222 ? 16.804 -15.883 3.895 1.00 30.81 222 GLY A N 1
ATOM 1700 C CA . GLY A 1 222 ? 17.143 -16.950 2.929 1.00 30.81 222 GLY A CA 1
ATOM 1701 C C . GLY A 1 222 ? 17.364 -16.554 1.464 1.00 30.81 222 GLY A C 1
ATOM 1702 O O . GLY A 1 222 ? 16.720 -15.667 0.917 1.00 30.81 222 GLY A O 1
ATOM 1703 N N . THR A 1 223 ? 18.259 -17.281 0.786 1.00 31.19 223 THR A N 1
ATOM 1704 C CA . THR A 1 223 ? 18.450 -17.227 -0.672 1.00 31.19 223 THR A CA 1
ATOM 1705 C C . THR A 1 223 ? 17.266 -17.901 -1.394 1.00 31.19 223 THR A C 1
ATOM 1707 O O . THR A 1 223 ? 17.172 -19.125 -1.400 1.00 31.19 223 THR A O 1
ATOM 1710 N N . GLY A 1 224 ? 16.375 -17.109 -2.018 1.00 43.22 224 GLY A N 1
ATOM 1711 C CA . GLY A 1 224 ? 15.341 -17.564 -2.974 1.00 43.22 224 GLY A CA 1
ATOM 1712 C C . GLY A 1 224 ? 13.893 -17.646 -2.451 1.00 43.22 224 GLY A C 1
ATOM 1713 O O . GLY A 1 224 ? 13.399 -18.744 -2.202 1.00 43.22 224 GLY A O 1
ATOM 1714 N N . GLY A 1 225 ? 13.195 -16.506 -2.337 1.00 51.44 225 GLY A N 1
ATOM 1715 C CA . GLY A 1 225 ? 11.775 -16.412 -1.943 1.00 51.44 225 GLY A CA 1
ATOM 1716 C C . GLY A 1 225 ? 10.796 -16.148 -3.102 1.00 51.44 225 GLY A C 1
ATOM 1717 O O . GLY A 1 225 ? 11.205 -15.706 -4.170 1.00 51.44 225 GLY A O 1
ATOM 1718 N N . THR A 1 226 ? 9.505 -16.433 -2.887 1.00 64.06 226 THR A N 1
ATOM 1719 C CA . THR A 1 226 ? 8.377 -16.130 -3.796 1.00 64.06 226 THR A CA 1
ATOM 1720 C C . THR A 1 226 ? 7.654 -14.878 -3.300 1.00 64.06 226 THR A C 1
ATOM 1722 O O . THR A 1 226 ? 7.349 -14.810 -2.110 1.00 64.06 226 THR A O 1
ATOM 1725 N N . ALA A 1 227 ? 7.346 -13.927 -4.187 1.00 79.44 227 ALA A N 1
ATOM 1726 C CA . ALA A 1 227 ? 6.579 -12.732 -3.834 1.00 79.44 227 ALA A CA 1
ATOM 1727 C C . ALA A 1 227 ? 5.206 -13.081 -3.230 1.00 79.44 227 ALA A C 1
ATOM 1729 O O . ALA A 1 227 ? 4.564 -14.064 -3.606 1.00 79.44 227 ALA A O 1
ATOM 1730 N N . HIS A 1 228 ? 4.741 -12.254 -2.293 1.00 88.31 228 HIS A N 1
ATOM 1731 C CA . HIS A 1 228 ? 3.445 -12.414 -1.620 1.00 88.31 228 HIS A CA 1
ATOM 1732 C C . HIS A 1 228 ? 2.299 -11.646 -2.299 1.00 88.31 228 HIS A C 1
ATOM 1734 O O . HIS A 1 228 ? 1.224 -11.478 -1.721 1.00 88.31 228 HIS A O 1
ATOM 1740 N N . TYR A 1 229 ? 2.536 -11.202 -3.529 1.00 93.69 229 TYR A N 1
ATOM 1741 C CA . TYR A 1 229 ? 1.602 -10.501 -4.395 1.00 93.69 229 TYR A CA 1
ATOM 1742 C C . TYR A 1 229 ? 1.849 -10.913 -5.850 1.00 93.69 229 TYR A C 1
ATOM 1744 O O . TYR A 1 229 ? 2.876 -11.508 -6.186 1.00 93.69 229 TYR A O 1
ATOM 1752 N N . LYS A 1 230 ? 0.908 -10.547 -6.713 1.00 95.50 230 LYS A N 1
ATOM 1753 C CA . LYS A 1 230 ? 1.009 -10.656 -8.165 1.00 95.50 230 LYS A CA 1
ATOM 1754 C C . LYS A 1 230 ?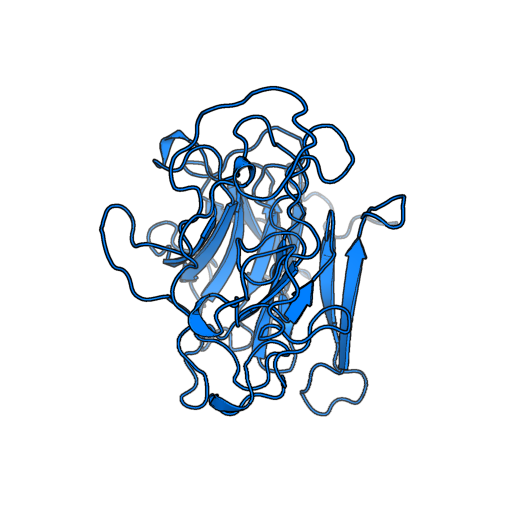 1.007 -9.289 -8.832 1.00 95.50 230 LYS A C 1
ATOM 1756 O O . LYS A 1 230 ? 0.701 -8.274 -8.212 1.00 95.50 230 LYS A O 1
ATOM 1761 N N . VAL A 1 231 ? 1.312 -9.271 -10.120 1.00 96.56 231 VAL A N 1
ATOM 1762 C CA . VAL A 1 231 ? 1.324 -8.073 -10.949 1.00 96.56 231 VAL A CA 1
ATOM 1763 C C . VAL A 1 231 ? 0.152 -8.100 -11.927 1.00 96.56 231 VAL A C 1
ATOM 1765 O O . VAL A 1 231 ? 0.031 -9.066 -12.692 1.00 96.56 231 VAL A O 1
ATOM 1768 N N . PRO A 1 232 ? -0.703 -7.062 -11.934 1.00 97.88 232 PRO A N 1
ATOM 1769 C CA . PRO A 1 232 ? -1.750 -6.931 -12.932 1.00 97.88 232 PRO A CA 1
ATOM 1770 C C . PRO A 1 232 ? -1.197 -6.975 -14.356 1.00 97.88 232 PRO A C 1
ATOM 1772 O O . PRO A 1 232 ? -0.256 -6.258 -14.692 1.00 97.88 232 PRO A O 1
ATOM 1775 N N . ILE A 1 233 ? -1.782 -7.820 -15.206 1.00 96.88 233 ILE A N 1
ATOM 1776 C CA . ILE A 1 233 ? -1.321 -8.015 -16.594 1.00 96.88 233 ILE A CA 1
ATOM 1777 C C . ILE A 1 233 ? -1.368 -6.723 -17.428 1.00 96.88 233 ILE A C 1
ATOM 1779 O O . ILE A 1 233 ? -0.609 -6.554 -18.380 1.00 96.88 233 ILE A O 1
ATOM 1783 N N . ASP A 1 234 ? -2.260 -5.809 -17.060 1.00 96.25 234 ASP A N 1
ATOM 1784 C CA . ASP A 1 234 ? -2.486 -4.506 -17.674 1.00 96.25 234 ASP A CA 1
ATOM 1785 C C . ASP A 1 234 ? -1.600 -3.392 -17.090 1.00 96.25 234 ASP A C 1
ATOM 1787 O O . ASP A 1 234 ? -1.724 -2.245 -17.519 1.00 96.25 234 ASP A O 1
ATOM 1791 N N . ASN A 1 235 ? -0.680 -3.697 -16.162 1.00 97.56 235 ASN A N 1
ATOM 1792 C CA . ASN A 1 235 ? 0.284 -2.705 -15.687 1.00 97.56 235 ASN A CA 1
ATOM 1793 C C . ASN A 1 235 ? 1.114 -2.131 -16.858 1.00 97.56 235 ASN A C 1
ATOM 1795 O O . ASN A 1 235 ? 1.530 -2.865 -17.762 1.00 97.56 235 ASN A O 1
ATOM 1799 N N . PRO A 1 236 ? 1.422 -0.821 -16.839 1.00 96.00 236 PRO A N 1
ATOM 1800 C CA . PRO A 1 236 ? 1.974 -0.100 -17.988 1.00 96.00 236 PRO A CA 1
ATOM 1801 C C . PRO A 1 236 ? 3.410 -0.476 -18.357 1.00 96.00 236 PRO A C 1
ATOM 1803 O O . PRO A 1 236 ? 3.866 -0.079 -19.427 1.00 96.00 236 PRO A O 1
ATOM 1806 N N . PHE A 1 237 ? 4.106 -1.243 -17.512 1.00 94.12 237 PHE A N 1
ATOM 1807 C CA . PHE A 1 237 ? 5.453 -1.763 -17.769 1.00 94.12 237 PHE A CA 1
ATOM 1808 C C . PHE A 1 237 ? 5.487 -3.287 -17.967 1.00 94.12 237 PHE A C 1
ATOM 1810 O O . PHE A 1 237 ? 6.559 -3.882 -18.075 1.00 94.12 237 PHE A O 1
ATOM 1817 N N . VAL A 1 238 ? 4.325 -3.941 -18.092 1.00 95.56 238 VAL A N 1
ATOM 1818 C CA . VAL A 1 238 ? 4.255 -5.351 -18.496 1.00 95.56 238 VAL A CA 1
ATOM 1819 C C . VAL A 1 238 ? 4.400 -5.448 -20.011 1.00 95.56 238 VAL A C 1
ATOM 1821 O O . VAL A 1 238 ? 3.573 -4.951 -20.780 1.00 95.56 238 VAL A O 1
ATOM 1824 N N . HIS A 1 239 ? 5.475 -6.096 -20.456 1.00 95.00 239 HIS A N 1
ATOM 1825 C CA . HIS A 1 239 ? 5.812 -6.185 -21.873 1.00 95.00 239 HIS A CA 1
ATOM 1826 C C . HIS A 1 239 ? 4.787 -7.003 -22.683 1.00 95.00 239 HIS A C 1
ATOM 1828 O O . HIS A 1 239 ? 4.264 -8.020 -22.224 1.00 95.00 239 HIS A O 1
ATOM 1834 N N . THR A 1 240 ? 4.572 -6.628 -23.946 1.00 95.31 240 THR A N 1
ATOM 1835 C CA . THR A 1 240 ? 3.674 -7.328 -24.889 1.00 95.31 240 THR A CA 1
ATOM 1836 C C . THR A 1 240 ? 3.990 -8.814 -25.079 1.00 95.31 240 THR A C 1
ATOM 1838 O O . THR A 1 240 ? 3.085 -9.603 -25.342 1.00 95.31 240 THR A O 1
ATOM 1841 N N . SER A 1 241 ? 5.245 -9.240 -24.894 1.00 92.69 241 SER A N 1
ATOM 1842 C CA . SER A 1 241 ? 5.616 -10.667 -24.933 1.00 92.69 241 SER A CA 1
ATOM 1843 C C . SER A 1 241 ? 5.067 -11.482 -23.759 1.00 92.69 241 SER A C 1
ATOM 1845 O O . SER A 1 241 ? 5.011 -12.705 -23.857 1.00 92.69 241 SER A O 1
ATOM 1847 N N . LEU A 1 242 ? 4.695 -10.822 -22.659 1.00 92.00 242 LEU A N 1
ATOM 1848 C CA . LEU A 1 242 ? 4.043 -11.418 -21.491 1.00 92.00 242 LEU A CA 1
ATOM 1849 C C . LEU A 1 242 ? 2.515 -11.255 -21.539 1.00 92.00 242 LEU A C 1
ATOM 1851 O O . LEU A 1 242 ? 1.826 -11.807 -20.690 1.00 92.00 242 LEU A O 1
ATOM 1855 N N . GLY A 1 243 ? 1.985 -10.540 -22.541 1.00 94.44 243 GLY A N 1
ATOM 1856 C CA . GLY A 1 243 ? 0.557 -10.250 -22.699 1.00 94.44 243 GLY A CA 1
ATOM 1857 C C . GLY A 1 243 ? 0.121 -8.865 -22.212 1.00 94.44 243 GLY A C 1
ATOM 1858 O O . GLY A 1 243 ? -1.063 -8.556 -22.317 1.00 94.44 243 GLY A O 1
ATOM 1859 N N . GLY A 1 244 ? 1.049 -8.039 -21.719 1.00 96.69 244 GLY A N 1
ATOM 1860 C CA . GLY A 1 244 ? 0.754 -6.678 -21.269 1.00 96.69 244 GLY A CA 1
ATOM 1861 C C . GLY A 1 244 ? 0.776 -5.617 -22.378 1.00 96.69 244 GLY A C 1
ATOM 1862 O O . GLY A 1 244 ? 0.965 -5.936 -23.558 1.00 96.69 244 GLY A O 1
ATOM 1863 N N . PRO A 1 245 ? 0.571 -4.337 -22.023 1.00 96.50 245 PRO A N 1
ATOM 1864 C CA . PRO A 1 245 ? 0.406 -3.251 -22.989 1.00 96.50 245 PRO A CA 1
ATOM 1865 C C . PRO A 1 245 ? 1.727 -2.643 -23.487 1.00 96.50 245 PRO A C 1
ATOM 1867 O O . PRO A 1 245 ? 1.736 -1.925 -24.489 1.00 96.50 245 PRO A O 1
ATOM 1870 N N . TRP A 1 246 ? 2.848 -2.888 -22.806 1.00 95.75 246 TRP A N 1
ATOM 1871 C CA . TRP A 1 246 ? 4.084 -2.146 -23.038 1.00 95.75 246 TRP A CA 1
ATOM 1872 C C . TRP A 1 246 ? 4.917 -2.716 -24.186 1.00 95.75 246 TRP A C 1
ATOM 1874 O O . TRP A 1 246 ? 5.253 -3.900 -24.224 1.00 95.75 246 TRP A O 1
ATOM 1884 N N . ASN A 1 247 ? 5.322 -1.864 -25.122 1.00 92.44 247 ASN A N 1
ATOM 1885 C CA . ASN A 1 247 ? 6.110 -2.259 -26.293 1.00 92.44 247 ASN A CA 1
ATOM 1886 C C . ASN A 1 247 ? 7.634 -2.200 -26.070 1.00 92.44 247 ASN A C 1
ATOM 1888 O O . ASN A 1 247 ? 8.382 -2.233 -27.045 1.00 92.44 247 ASN A O 1
ATOM 1892 N N . GLY A 1 248 ? 8.088 -2.027 -24.825 1.00 89.62 248 GLY A N 1
ATOM 1893 C CA . GLY A 1 248 ? 9.512 -1.905 -24.517 1.00 89.62 248 GLY A CA 1
ATOM 1894 C C . GLY A 1 248 ? 10.096 -0.532 -24.854 1.00 89.62 248 GLY A C 1
ATOM 1895 O O . GLY A 1 248 ? 11.272 -0.440 -25.179 1.00 89.62 248 GLY A O 1
ATOM 1896 N N . THR A 1 249 ? 9.302 0.542 -24.844 1.00 88.50 249 THR A N 1
ATOM 1897 C CA . THR A 1 249 ? 9.814 1.910 -25.046 1.00 88.50 249 THR A CA 1
ATOM 1898 C C . THR A 1 249 ? 9.737 2.707 -23.749 1.00 88.50 249 THR A C 1
ATOM 1900 O O . THR A 1 249 ? 8.670 2.800 -23.145 1.00 88.50 249 THR A O 1
ATOM 1903 N N . PHE A 1 250 ? 10.840 3.334 -23.347 1.00 86.50 250 PHE A N 1
ATOM 1904 C CA . PHE A 1 250 ? 10.909 4.225 -22.189 1.00 86.50 250 PHE A CA 1
ATOM 1905 C C . PHE A 1 250 ? 11.654 5.512 -22.563 1.00 86.50 250 PHE A C 1
ATOM 1907 O O . PHE A 1 250 ? 12.689 5.467 -23.225 1.00 86.50 250 PHE A O 1
ATOM 1914 N N . ASN A 1 251 ? 11.096 6.678 -22.217 1.00 83.25 251 ASN A N 1
ATOM 1915 C CA . ASN A 1 251 ? 11.646 7.997 -22.574 1.00 83.25 251 ASN A CA 1
ATOM 1916 C C . ASN A 1 251 ? 12.023 8.148 -24.066 1.00 83.25 251 ASN A C 1
ATOM 1918 O O . ASN A 1 251 ? 13.031 8.755 -24.431 1.00 83.25 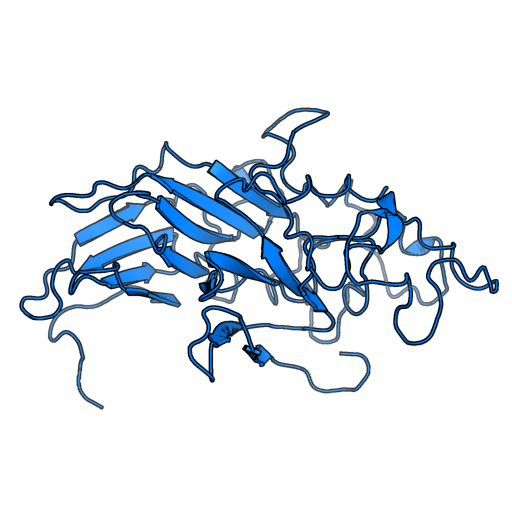251 ASN A O 1
ATOM 1922 N N . GLY A 1 252 ? 11.184 7.588 -24.944 1.00 81.56 252 GLY A N 1
ATOM 1923 C CA . GLY A 1 252 ? 11.338 7.674 -26.399 1.00 81.56 252 GLY A CA 1
ATOM 1924 C C . GLY A 1 252 ? 12.423 6.772 -26.994 1.00 81.56 252 GLY A C 1
ATOM 1925 O O . GLY A 1 252 ? 12.706 6.904 -28.184 1.00 81.56 252 GLY A O 1
ATOM 1926 N N . ARG A 1 253 ? 13.016 5.870 -26.204 1.00 77.62 253 ARG A N 1
ATOM 1927 C CA . ARG A 1 253 ? 14.011 4.887 -26.656 1.00 77.62 253 ARG A CA 1
ATOM 1928 C C . ARG A 1 253 ? 13.519 3.472 -26.408 1.00 77.62 253 ARG A C 1
ATOM 1930 O O . ARG A 1 253 ? 12.833 3.229 -25.413 1.00 77.62 253 ARG A O 1
ATOM 1937 N N . SER A 1 254 ? 13.858 2.546 -27.299 1.00 81.38 254 SER A N 1
ATOM 1938 C CA . SER A 1 254 ? 13.609 1.136 -27.025 1.00 81.38 254 SER A CA 1
ATOM 1939 C C . SER A 1 254 ? 14.555 0.660 -25.926 1.00 81.38 254 SER A C 1
ATOM 1941 O O . SER A 1 254 ? 15.728 1.023 -25.904 1.00 81.38 254 SER A O 1
ATOM 1943 N N . VAL A 1 255 ? 14.056 -0.186 -25.030 1.00 75.62 255 VAL A N 1
ATOM 1944 C CA . VAL A 1 255 ? 14.869 -0.889 -24.029 1.00 75.62 255 VAL A CA 1
ATOM 1945 C C . VAL A 1 255 ? 15.904 -1.817 -24.676 1.00 75.62 255 VAL A C 1
ATOM 1947 O O . VAL A 1 255 ? 16.962 -2.056 -24.098 1.00 75.62 255 VAL A O 1
ATOM 1950 N N . ASP A 1 256 ? 15.648 -2.237 -25.920 1.00 68.06 256 ASP A N 1
ATOM 1951 C CA . ASP A 1 256 ? 16.557 -3.032 -26.747 1.00 68.06 256 ASP A CA 1
ATOM 1952 C C . ASP A 1 256 ? 17.590 -2.183 -27.526 1.00 68.06 256 ASP A C 1
ATOM 1954 O O . ASP A 1 256 ? 18.495 -2.748 -28.160 1.00 68.06 256 ASP A O 1
ATOM 1958 N N . ASP A 1 257 ? 17.480 -0.844 -27.516 1.00 65.56 257 ASP A N 1
ATOM 1959 C CA . ASP A 1 257 ? 18.399 0.038 -28.245 1.00 65.56 257 ASP A CA 1
ATOM 1960 C C . ASP A 1 257 ? 19.788 0.015 -27.591 1.00 65.56 257 ASP A C 1
ATOM 1962 O O . ASP A 1 257 ? 19.999 0.473 -26.470 1.00 65.56 257 ASP A O 1
ATOM 1966 N N . ARG A 1 258 ? 20.777 -0.500 -28.329 1.00 57.09 258 ARG A N 1
ATOM 1967 C CA . ARG A 1 258 ? 22.165 -0.677 -27.864 1.00 57.09 258 ARG A CA 1
ATOM 1968 C C . ARG A 1 258 ? 23.072 0.496 -28.225 1.00 57.09 258 ARG A C 1
ATOM 1970 O O . ARG A 1 258 ? 24.241 0.277 -28.556 1.00 57.09 258 ARG A O 1
ATOM 1977 N N . ASP A 1 259 ? 22.547 1.717 -28.228 1.00 51.34 259 ASP A N 1
ATOM 1978 C CA . ASP A 1 259 ? 23.293 2.913 -28.636 1.00 51.34 259 ASP A CA 1
ATOM 1979 C C . ASP A 1 259 ? 24.297 3.348 -27.552 1.00 51.34 259 ASP A C 1
ATOM 1981 O O . ASP A 1 259 ? 24.143 4.374 -26.899 1.00 51.34 259 ASP A O 1
ATOM 1985 N N . GLY A 1 260 ? 25.334 2.523 -27.368 1.00 50.25 260 GLY A N 1
ATOM 1986 C CA . GLY A 1 260 ? 26.708 2.862 -26.978 1.00 50.25 260 GLY A CA 1
ATOM 1987 C C . GLY A 1 260 ? 26.991 3.510 -25.619 1.00 50.25 260 GLY A C 1
ATOM 1988 O O . GLY A 1 260 ? 28.162 3.560 -25.254 1.00 50.25 260 GLY A O 1
ATOM 1989 N N . GLU A 1 261 ? 25.988 4.005 -24.894 1.00 47.34 261 GLU A N 1
ATOM 1990 C CA . GLU A 1 261 ? 26.175 4.853 -23.704 1.00 47.34 261 GLU A CA 1
ATOM 1991 C C . GLU A 1 261 ? 25.554 4.285 -22.418 1.00 47.34 261 GLU A C 1
ATOM 1993 O O . GLU A 1 261 ? 25.829 4.812 -21.346 1.00 47.34 261 GLU A O 1
ATOM 1998 N N . ARG A 1 262 ? 24.731 3.231 -22.515 1.00 55.03 262 ARG A N 1
ATOM 1999 C CA . ARG A 1 262 ? 24.203 2.446 -21.386 1.00 55.03 262 ARG A CA 1
ATOM 2000 C C . ARG A 1 262 ? 24.049 0.987 -21.812 1.00 55.03 262 ARG A C 1
ATOM 2002 O O . ARG A 1 262 ? 23.780 0.720 -22.989 1.00 55.03 262 ARG A O 1
ATOM 2009 N N . ARG A 1 263 ? 24.185 0.039 -20.876 1.00 64.12 263 ARG A N 1
ATOM 2010 C CA . ARG A 1 263 ? 23.795 -1.360 -21.126 1.00 64.12 263 ARG A CA 1
ATOM 2011 C C . ARG A 1 263 ? 22.351 -1.424 -21.672 1.00 64.12 263 ARG A C 1
ATOM 2013 O O . ARG A 1 263 ? 21.511 -0.637 -21.233 1.00 64.12 263 ARG A O 1
ATOM 2020 N N . PRO A 1 264 ? 22.036 -2.343 -22.600 1.00 63.59 264 PRO A N 1
ATOM 2021 C CA . PRO A 1 264 ? 20.651 -2.595 -22.984 1.00 63.59 264 PRO A CA 1
ATOM 2022 C C . PRO A 1 264 ? 19.866 -3.053 -21.756 1.00 63.59 264 PRO A C 1
ATOM 2024 O O . PRO A 1 264 ? 20.374 -3.852 -20.965 1.00 63.59 264 PRO A O 1
ATOM 2027 N N . LEU A 1 265 ? 18.645 -2.557 -21.608 1.00 69.50 265 LEU A N 1
ATOM 2028 C CA . LEU A 1 265 ? 17.741 -2.992 -20.553 1.00 69.50 265 LEU A CA 1
ATOM 2029 C C . LEU A 1 265 ? 17.248 -4.408 -20.880 1.00 69.50 265 LEU A C 1
ATOM 2031 O O . LEU A 1 265 ? 16.876 -4.704 -22.016 1.00 69.50 265 LEU A O 1
ATOM 2035 N N . VAL A 1 266 ? 17.247 -5.302 -19.893 1.00 76.06 266 VAL A N 1
ATOM 2036 C CA . VAL A 1 266 ? 16.791 -6.685 -20.075 1.00 76.06 266 VAL A CA 1
ATOM 2037 C C . VAL A 1 266 ? 15.340 -6.786 -19.614 1.00 76.06 266 VAL A C 1
ATOM 2039 O O . VAL A 1 266 ? 15.018 -6.403 -18.498 1.00 76.06 266 VAL A O 1
ATOM 2042 N N . LEU A 1 267 ? 14.444 -7.334 -20.441 1.00 82.50 267 LEU A N 1
ATOM 2043 C CA . LEU A 1 267 ? 13.006 -7.395 -20.118 1.00 82.50 267 LEU A CA 1
ATOM 2044 C C . LEU A 1 267 ? 12.686 -8.089 -18.785 1.00 82.50 267 LEU A C 1
ATOM 2046 O O . LEU A 1 267 ? 11.713 -7.722 -18.138 1.00 82.50 267 LEU A O 1
ATOM 2050 N N . SER A 1 268 ? 13.487 -9.078 -18.377 1.00 80.81 268 SER A N 1
ATOM 2051 C CA . SER A 1 268 ? 13.332 -9.769 -17.090 1.00 80.81 268 SER A CA 1
ATOM 2052 C C . SER A 1 268 ? 13.820 -8.962 -15.886 1.00 80.81 268 SER A C 1
ATOM 2054 O O . SER A 1 268 ? 13.616 -9.403 -14.767 1.00 80.81 268 SER A O 1
ATOM 2056 N N . GLU A 1 269 ? 14.501 -7.839 -16.112 1.00 79.44 269 GLU A N 1
ATOM 2057 C CA . GLU A 1 269 ? 15.001 -6.919 -15.081 1.00 79.44 269 GLU A CA 1
ATOM 2058 C C . GLU A 1 269 ? 14.036 -5.742 -14.862 1.00 79.44 269 GLU A C 1
ATOM 2060 O O . GLU A 1 269 ? 14.175 -4.994 -13.900 1.00 79.44 269 GLU A O 1
ATOM 2065 N N . ILE A 1 270 ? 13.045 -5.567 -15.744 1.00 86.19 270 ILE A N 1
ATOM 2066 C CA . ILE A 1 270 ? 12.059 -4.490 -15.635 1.00 86.19 270 ILE A CA 1
ATOM 2067 C C . ILE A 1 270 ? 11.101 -4.773 -14.482 1.00 86.19 270 ILE A C 1
ATOM 2069 O O . ILE A 1 270 ? 10.531 -5.861 -14.393 1.00 86.19 270 ILE A O 1
ATOM 2073 N N . ARG A 1 271 ? 10.860 -3.764 -13.649 1.00 88.69 271 ARG A N 1
ATOM 2074 C CA . ARG A 1 271 ? 9.861 -3.805 -12.584 1.00 88.69 271 ARG A CA 1
ATOM 2075 C C . ARG A 1 271 ? 8.467 -3.679 -13.179 1.00 88.69 271 ARG A C 1
ATOM 2077 O O . ARG A 1 271 ? 8.033 -2.622 -13.629 1.00 88.69 271 ARG A O 1
ATOM 2084 N N . THR A 1 272 ? 7.763 -4.798 -13.201 1.00 93.50 272 THR A N 1
ATOM 2085 C CA . THR A 1 272 ? 6.406 -4.918 -13.747 1.00 93.50 272 THR A CA 1
ATOM 2086 C C . THR A 1 272 ? 5.336 -4.357 -12.803 1.00 93.50 272 THR A C 1
ATOM 2088 O O . THR A 1 272 ? 4.223 -4.049 -13.222 1.00 93.50 272 THR A O 1
ATOM 2091 N N . GLU A 1 273 ? 5.683 -4.183 -11.531 1.00 94.62 273 GLU A N 1
ATOM 2092 C CA . GLU A 1 273 ? 4.872 -3.595 -10.467 1.00 94.62 273 GLU A CA 1
ATOM 2093 C C . GLU A 1 273 ? 4.607 -2.105 -10.699 1.00 94.62 273 GLU A C 1
ATOM 2095 O O . GLU A 1 273 ? 3.633 -1.568 -10.175 1.00 94.62 273 GLU A O 1
ATOM 2100 N N . LEU A 1 274 ? 5.469 -1.440 -11.475 1.00 93.94 274 LEU A N 1
ATOM 2101 C CA . LEU A 1 274 ? 5.395 -0.009 -11.728 1.00 93.94 274 LEU A CA 1
ATOM 2102 C C . LEU A 1 274 ? 4.094 0.354 -12.452 1.00 93.94 274 LEU A C 1
ATOM 2104 O O . LEU A 1 274 ? 3.742 -0.215 -13.487 1.00 93.94 274 LEU A O 1
ATOM 2108 N N . TYR A 1 275 ? 3.411 1.357 -11.911 1.00 95.38 275 TYR A N 1
ATOM 2109 C CA . TYR A 1 275 ? 2.247 2.003 -12.509 1.00 95.38 275 TYR A CA 1
ATOM 2110 C C . TYR A 1 275 ? 2.596 3.402 -13.028 1.00 95.38 275 TYR A C 1
ATOM 2112 O O . TYR A 1 275 ? 2.200 3.790 -14.122 1.00 95.38 275 TYR A O 1
ATOM 2120 N N . ALA A 1 276 ? 3.396 4.149 -12.271 1.00 92.88 276 ALA A N 1
ATOM 2121 C CA . ALA A 1 276 ? 3.936 5.442 -12.675 1.00 92.88 276 ALA A CA 1
ATOM 2122 C C . ALA A 1 276 ? 5.352 5.610 -12.116 1.00 92.88 276 ALA A C 1
ATOM 2124 O O . ALA A 1 276 ? 5.672 5.018 -11.089 1.00 92.88 276 ALA A O 1
ATOM 2125 N N . VAL A 1 277 ? 6.185 6.418 -12.775 1.00 90.94 277 VAL A N 1
ATOM 2126 C CA . VAL A 1 277 ? 7.570 6.707 -12.363 1.00 90.94 277 VAL A CA 1
ATOM 2127 C C . VAL A 1 277 ? 7.898 8.191 -12.505 1.00 90.94 277 VAL A C 1
ATOM 2129 O O . VAL A 1 277 ? 7.206 8.908 -13.228 1.00 90.94 277 VAL A O 1
ATOM 2132 N N . GLY A 1 278 ? 8.984 8.625 -11.866 1.00 86.00 278 GLY A N 1
ATOM 2133 C CA . GLY A 1 278 ? 9.442 10.017 -11.865 1.00 86.00 278 GLY A CA 1
ATOM 2134 C C . GLY A 1 278 ? 8.873 10.845 -10.717 1.00 86.00 278 GLY A C 1
ATOM 2135 O O . GLY A 1 278 ? 8.674 12.040 -10.882 1.00 86.00 278 GLY A O 1
ATOM 2136 N N . LEU A 1 279 ? 8.549 10.196 -9.598 1.00 87.94 279 LEU A N 1
ATOM 2137 C CA . LEU A 1 279 ? 8.114 10.868 -8.374 1.00 87.94 279 LEU A CA 1
ATOM 2138 C C . LEU A 1 279 ? 9.317 11.166 -7.484 1.00 87.94 279 LEU A C 1
ATOM 2140 O O . LEU A 1 279 ? 10.303 10.426 -7.513 1.00 87.94 279 LEU A O 1
ATOM 2144 N N . ARG A 1 280 ? 9.213 12.190 -6.638 1.00 86.00 280 ARG A N 1
ATOM 2145 C CA . ARG A 1 280 ? 10.253 12.473 -5.637 1.00 86.00 280 ARG A CA 1
ATOM 2146 C C . ARG A 1 280 ? 9.808 12.209 -4.222 1.00 86.00 280 ARG A C 1
ATOM 2148 O O . ARG A 1 280 ? 10.421 11.423 -3.522 1.00 86.00 280 ARG A O 1
ATOM 2155 N N . ASN A 1 281 ? 8.727 12.835 -3.802 1.00 87.12 281 ASN A N 1
ATOM 2156 C CA . ASN A 1 281 ? 8.132 12.636 -2.496 1.00 87.12 281 ASN A CA 1
ATOM 2157 C C . ASN A 1 281 ? 6.624 12.487 -2.684 1.00 87.12 281 ASN A C 1
ATOM 2159 O O . ASN A 1 281 ? 5.894 13.458 -2.476 1.00 87.12 281 ASN A O 1
ATOM 2163 N N . PRO A 1 282 ? 6.144 11.308 -3.120 1.00 87.94 282 PRO A N 1
ATOM 2164 C CA . PRO A 1 282 ? 4.721 11.062 -3.235 1.00 87.94 282 PRO A CA 1
ATOM 2165 C C . PRO A 1 282 ? 4.086 11.018 -1.843 1.00 87.94 282 PRO A C 1
ATOM 2167 O O . PRO A 1 282 ? 4.538 10.303 -0.946 1.00 87.94 282 PRO A O 1
ATOM 2170 N N . TRP A 1 283 ? 3.037 11.816 -1.658 1.00 86.06 283 TRP A N 1
ATOM 2171 C CA . TRP A 1 283 ? 2.257 11.887 -0.422 1.00 86.06 283 TRP A CA 1
ATOM 2172 C C . TRP A 1 283 ? 1.047 10.945 -0.499 1.00 86.06 283 TRP A C 1
ATOM 2174 O O . TRP A 1 283 ? 1.124 9.885 -1.120 1.00 86.06 283 TRP A O 1
ATOM 2184 N N . GLN A 1 284 ? -0.073 11.301 0.135 1.00 89.12 284 GLN A N 1
ATOM 2185 C CA . GLN A 1 284 ? -1.329 10.581 -0.058 1.00 89.12 284 GLN A CA 1
ATOM 2186 C C . GLN A 1 284 ? -1.683 10.533 -1.548 1.00 89.12 284 GLN A C 1
ATOM 2188 O O . GLN A 1 284 ? -1.631 11.549 -2.252 1.00 89.12 284 GLN A O 1
ATOM 2193 N N . LEU A 1 285 ? -2.051 9.335 -1.996 1.00 93.12 285 LEU A N 1
ATOM 2194 C CA . LEU A 1 285 ? -2.527 9.057 -3.341 1.00 93.12 285 LEU A CA 1
ATOM 2195 C C . LEU A 1 285 ? -3.978 8.577 -3.294 1.00 93.12 285 LEU A C 1
ATOM 2197 O O . LEU A 1 285 ? -4.422 8.014 -2.294 1.00 93.12 285 LEU A O 1
ATOM 2201 N N . SER A 1 286 ? -4.697 8.791 -4.390 1.00 93.94 286 SER A N 1
ATOM 2202 C CA . SER A 1 286 ? -6.088 8.387 -4.565 1.00 93.94 286 SER A CA 1
ATOM 2203 C C . SER A 1 286 ? -6.286 7.870 -5.992 1.00 93.94 286 SER A C 1
ATOM 2205 O O . SER A 1 286 ? -6.197 8.662 -6.934 1.00 93.94 286 SER A O 1
ATOM 2207 N N . PRO A 1 287 ? -6.465 6.552 -6.193 1.00 95.19 287 PRO A N 1
ATOM 2208 C CA . PRO A 1 287 ? -6.889 5.998 -7.473 1.00 95.19 287 PRO A CA 1
ATOM 2209 C C . PRO A 1 287 ? -8.387 6.267 -7.660 1.00 95.19 287 PRO A C 1
ATOM 2211 O O . PRO A 1 287 ? -9.197 5.832 -6.843 1.00 95.19 287 PRO A O 1
ATOM 2214 N N . GLU A 1 288 ? -8.745 6.981 -8.721 1.00 95.69 288 GLU A N 1
ATOM 2215 C CA . GLU A 1 288 ? -10.102 7.477 -8.966 1.00 95.69 288 GLU A CA 1
ATOM 2216 C C . GLU A 1 288 ? -10.783 6.726 -10.117 1.00 95.69 288 GLU A C 1
ATOM 2218 O O . GLU A 1 288 ? -10.144 6.384 -11.114 1.00 95.69 288 GLU A O 1
ATOM 2223 N N . ASP A 1 289 ? -12.089 6.509 -9.957 1.00 95.00 289 ASP A N 1
ATOM 2224 C CA . ASP A 1 289 ? -13.041 6.029 -10.969 1.00 95.00 289 ASP A CA 1
ATOM 2225 C C . ASP A 1 289 ? -14.033 7.168 -11.231 1.00 95.00 289 ASP A C 1
ATOM 2227 O O . ASP A 1 289 ? -14.996 7.361 -10.479 1.00 95.00 289 ASP A O 1
ATOM 2231 N N . ASP A 1 290 ? -13.738 7.998 -12.229 1.00 93.19 290 ASP A N 1
ATOM 2232 C CA . ASP A 1 290 ? -14.511 9.204 -12.523 1.00 93.19 290 ASP A CA 1
ATOM 2233 C C . ASP A 1 290 ? 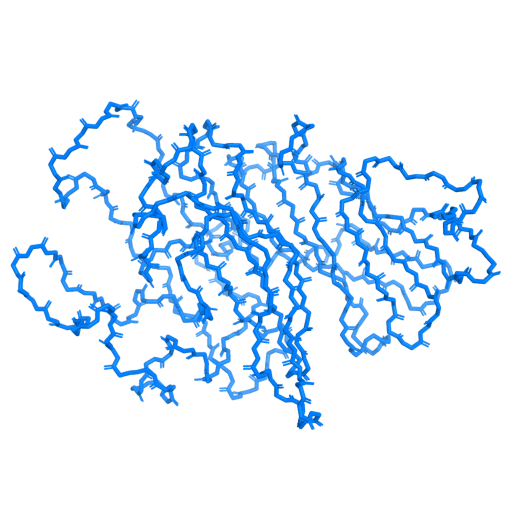-15.833 8.857 -13.225 1.00 93.19 290 ASP A C 1
ATOM 2235 O O . ASP A 1 290 ? -16.822 9.593 -13.084 1.00 93.19 290 ASP A O 1
ATOM 2239 N N . ASP A 1 291 ? -15.865 7.761 -13.990 1.00 93.31 291 ASP A N 1
ATOM 2240 C CA . ASP A 1 291 ? -17.028 7.351 -14.779 1.00 93.31 291 ASP A CA 1
ATOM 2241 C C . ASP A 1 291 ? -17.886 6.235 -14.145 1.00 93.31 291 ASP A C 1
ATOM 2243 O O . ASP A 1 291 ? -19.049 6.046 -14.537 1.00 93.31 291 ASP A O 1
ATOM 2247 N N . GLY A 1 292 ? -17.391 5.608 -13.078 1.00 91.50 292 GLY A N 1
ATOM 2248 C CA . GLY A 1 292 ? -18.082 4.615 -12.264 1.00 91.50 292 GLY A CA 1
ATOM 2249 C C . GLY A 1 292 ? -18.079 3.206 -12.859 1.00 91.50 292 GLY A C 1
ATOM 2250 O O . GLY A 1 292 ? -18.974 2.417 -12.521 1.00 91.50 292 GLY A O 1
ATOM 2251 N N . ASP A 1 293 ? -17.170 2.896 -13.784 1.00 93.06 293 ASP A N 1
ATOM 2252 C CA . ASP A 1 293 ? -17.102 1.600 -14.462 1.00 93.06 293 ASP A CA 1
ATOM 2253 C C . ASP A 1 293 ? -16.302 0.527 -13.693 1.00 93.06 293 ASP A C 1
ATOM 2255 O O . ASP A 1 293 ? -16.331 -0.656 -14.063 1.00 93.06 293 ASP A O 1
ATOM 2259 N N . GLY A 1 294 ? -15.684 0.904 -12.569 1.00 91.19 294 GLY A N 1
ATOM 2260 C CA . GLY A 1 294 ? -14.860 0.040 -11.731 1.00 91.19 294 GLY A CA 1
ATOM 2261 C C . GLY A 1 294 ? -13.400 -0.059 -12.180 1.00 91.19 294 GLY A C 1
ATOM 2262 O O . GLY A 1 294 ? -12.685 -0.941 -11.696 1.00 91.19 294 GLY A O 1
ATOM 2263 N N . VAL A 1 295 ? -12.954 0.802 -13.093 1.00 91.31 295 VAL A N 1
ATOM 2264 C CA . VAL A 1 295 ? -11.565 0.931 -13.543 1.00 91.31 295 VAL A CA 1
ATOM 2265 C C . VAL A 1 295 ? -10.960 2.214 -12.968 1.00 91.31 295 VAL A C 1
ATOM 2267 O O . VAL A 1 295 ? -11.652 3.159 -12.611 1.00 91.31 295 VAL A O 1
ATOM 2270 N N . VAL A 1 296 ? -9.635 2.233 -12.811 1.00 94.75 296 VAL A N 1
ATOM 2271 C CA . VAL A 1 296 ? -8.917 3.457 -12.436 1.00 94.75 296 VAL A CA 1
ATOM 2272 C C . VAL A 1 296 ? -8.701 4.323 -13.675 1.00 94.75 296 VAL A C 1
ATOM 2274 O O . VAL A 1 296 ? -7.931 3.949 -14.561 1.00 94.75 296 VAL A O 1
ATOM 2277 N N . ASP A 1 297 ? -9.320 5.502 -13.701 1.00 92.31 297 ASP A N 1
ATOM 2278 C CA . ASP A 1 297 ? -9.142 6.512 -14.750 1.00 92.31 297 ASP A CA 1
ATOM 2279 C C . ASP A 1 297 ? -7.837 7.295 -14.567 1.00 92.31 297 ASP A C 1
ATOM 2281 O O . ASP A 1 297 ? -7.094 7.561 -15.518 1.00 92.31 297 ASP A O 1
ATOM 2285 N N . TYR A 1 298 ? -7.541 7.682 -13.325 1.00 92.69 298 TYR A N 1
ATOM 2286 C CA . TYR A 1 298 ? -6.303 8.356 -12.945 1.00 92.69 298 TYR A CA 1
ATOM 2287 C C . TYR A 1 298 ? -5.973 8.119 -11.475 1.00 92.69 298 TYR A C 1
ATOM 2289 O O . TYR A 1 298 ? -6.816 7.750 -10.666 1.00 92.69 298 TYR A O 1
ATOM 2297 N N . VAL A 1 299 ? -4.714 8.367 -11.122 1.00 93.62 299 VAL A N 1
ATOM 2298 C CA . VAL A 1 299 ? -4.264 8.422 -9.731 1.00 93.62 299 VAL A CA 1
ATOM 2299 C C . VAL A 1 299 ? -3.901 9.869 -9.427 1.00 93.62 299 VAL A C 1
ATOM 2301 O O . VAL A 1 299 ? -2.988 10.424 -10.041 1.00 93.62 299 VAL A O 1
ATOM 2304 N N . ALA A 1 300 ? -4.623 10.493 -8.501 1.00 93.25 300 ALA A N 1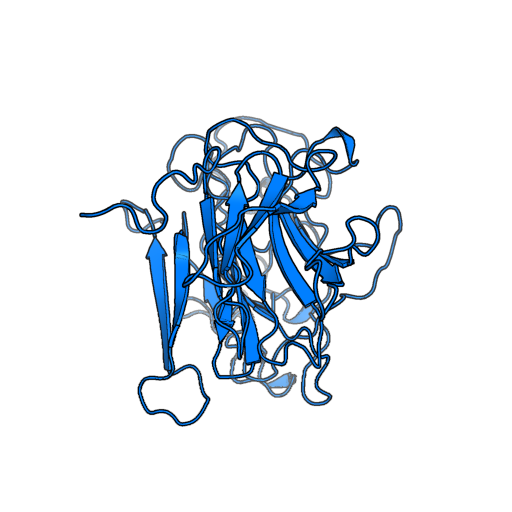
ATOM 2305 C CA . ALA A 1 300 ? -4.270 11.802 -7.974 1.00 93.25 300 ALA A CA 1
ATOM 2306 C C . ALA A 1 300 ? -3.293 11.627 -6.810 1.00 93.25 300 ALA A C 1
ATOM 2308 O O . ALA A 1 300 ? -3.557 10.858 -5.891 1.00 93.25 300 ALA A O 1
ATOM 2309 N N . LEU A 1 301 ? -2.171 12.342 -6.827 1.00 91.75 301 LEU A N 1
ATOM 2310 C CA . LEU A 1 301 ? -1.196 12.316 -5.739 1.00 91.75 301 LEU A CA 1
ATOM 2311 C C . LEU A 1 301 ? -0.523 13.679 -5.584 1.00 91.75 301 LEU A C 1
ATOM 2313 O O . LEU A 1 301 ? -0.358 14.419 -6.557 1.00 91.75 301 LEU A O 1
ATOM 2317 N N . GLY A 1 302 ? -0.155 14.015 -4.350 1.00 89.50 302 GLY A N 1
ATOM 2318 C CA . GLY A 1 302 ? 0.741 15.137 -4.077 1.00 89.50 302 GLY A CA 1
ATOM 2319 C C . GLY A 1 302 ? 2.194 14.703 -4.237 1.00 89.50 302 GLY A C 1
ATOM 2320 O O . GLY A 1 302 ? 2.545 13.618 -3.787 1.00 89.50 302 GLY A O 1
ATOM 2321 N N . ASP A 1 303 ? 3.023 15.544 -4.849 1.00 88.06 303 ASP A N 1
ATOM 2322 C CA . ASP A 1 303 ? 4.466 15.325 -4.978 1.00 88.06 303 ASP A CA 1
ATOM 2323 C C . ASP A 1 303 ? 5.218 16.645 -4.746 1.00 88.06 303 ASP A C 1
ATOM 2325 O O . ASP A 1 303 ? 4.685 17.731 -5.009 1.00 88.06 303 ASP A O 1
ATOM 2329 N N . VAL A 1 304 ? 6.448 16.568 -4.239 1.00 80.69 304 VAL A N 1
ATOM 2330 C CA . VAL A 1 304 ? 7.312 17.729 -4.007 1.00 80.69 304 VAL A CA 1
ATOM 2331 C C . VAL A 1 304 ? 8.600 17.582 -4.809 1.00 80.69 304 VAL A C 1
ATOM 2333 O O . VAL A 1 304 ? 9.495 16.835 -4.428 1.00 80.69 304 VAL A O 1
ATOM 2336 N N . GLY A 1 305 ? 8.722 18.405 -5.856 1.00 66.62 305 GLY A N 1
ATOM 2337 C CA . GLY A 1 305 ? 9.968 18.612 -6.589 1.00 66.62 305 GLY A CA 1
ATOM 2338 C C . GLY A 1 305 ? 10.081 20.013 -7.215 1.00 66.62 305 GLY A C 1
ATOM 2339 O O . GLY A 1 305 ? 9.076 20.705 -7.400 1.00 66.62 305 GLY A O 1
ATOM 2340 N N . ARG A 1 306 ? 11.304 20.500 -7.466 1.00 54.84 306 ARG A N 1
ATOM 2341 C CA . ARG A 1 306 ? 11.616 21.867 -7.927 1.00 54.84 306 ARG A CA 1
ATOM 2342 C C . ARG A 1 306 ? 12.081 22.000 -9.388 1.00 54.84 306 ARG A C 1
ATOM 2344 O O . ARG A 1 306 ? 11.803 23.062 -9.950 1.00 54.84 306 ARG A O 1
ATOM 2351 N N . GLU A 1 307 ? 12.768 21.038 -10.018 1.00 59.44 307 GLU A N 1
ATOM 2352 C CA . GLU A 1 307 ? 13.333 21.192 -11.383 1.00 59.44 307 GLU A CA 1
ATOM 2353 C C . GLU A 1 307 ? 13.273 19.938 -12.287 1.00 59.44 307 GLU A C 1
ATOM 2355 O O . GLU A 1 307 ? 13.094 18.838 -11.831 1.00 59.44 307 GLU A O 1
ATOM 2360 N N . TRP A 1 308 ? 13.482 20.092 -13.600 1.00 44.84 308 TRP A N 1
ATOM 2361 C CA . TRP A 1 308 ? 13.366 19.079 -14.680 1.00 44.84 308 TRP A CA 1
ATOM 2362 C C . TRP A 1 308 ? 14.215 17.791 -14.578 1.00 44.84 308 TRP A C 1
ATOM 2364 O O . TRP A 1 308 ? 14.113 16.941 -15.464 1.00 44.84 308 TRP A O 1
ATOM 2374 N N . ARG A 1 309 ? 15.120 17.696 -13.597 1.00 45.81 309 ARG A N 1
ATOM 2375 C CA . ARG A 1 309 ? 15.858 16.458 -13.270 1.00 45.81 309 ARG A CA 1
ATOM 2376 C C . ARG A 1 309 ? 15.235 15.695 -12.100 1.00 45.81 309 ARG A C 1
ATOM 2378 O O . ARG A 1 309 ? 15.770 14.664 -11.726 1.00 45.81 309 ARG A O 1
ATOM 2385 N N . GLU A 1 310 ? 14.174 16.255 -11.536 1.00 49.16 310 GLU A N 1
ATOM 2386 C CA . GLU A 1 310 ? 13.285 15.667 -10.545 1.00 49.16 310 GLU A CA 1
ATOM 2387 C C . GLU A 1 310 ? 12.159 14.930 -11.269 1.00 49.16 310 GLU A C 1
ATOM 2389 O O . GLU A 1 310 ? 11.615 15.514 -12.240 1.00 49.16 310 GLU A O 1
#

pLDDT: mean 82.76, std 19.03, range [29.44, 98.88]

Foldseek 3Di:
DDDLQPPDDAAQWAEKEDQAPFQKMWTDHFQAWIWIQRHSVPGDIDTADHPNVWADHPVPAAGWAAKYAQNPPPVQQKMKTKGWTDVVLVALTWIWIWMFGWDRDPVTHTDNVRIDTQFIFHQPDSQQDAQAKHYWDAALLRWIKIDGALSDDPDDSPVVSAQDQLAARYQFIFTWALPPDVQFAFWQPARPDDDPVPQDDDDDDDDPDDDRGGCSPDDPPDDDDGHNITADQAAALNDVVSVYDHPQDGPNDHLQDPPDRDDRHDSSSGGRRGNTGRAHRWYDKDQDDPPPPSDGPDIDTDGDDDDPSD

Radius of gyration: 19.74 Å; chains: 1; bounding box: 53×42×52 Å

Secondary structure (DSSP, 8-state):
---SSTT---SSEEEEEE-TTSS-EEEEETTTEEEEES-TTS---EEEEE-TTTB---SSS-SEEEEEE-TTTTTS-EEEEEEEBPGGGSSSS-EEEEEEEB-SSSSP-B-GGG-EEEEEE--S-TT--SS-EEEEEE-TTS-EEEEE----SSSS-TT--TT-SSS-S-SEEEEEBSS--TTSBPPPPPPPPP-GGGS----------------SS--TT-S-PPPSSBB-TT-TTSBGGGTSSB-SEETTEETT---SSSPPPPGGGS-TTEEEE--SS--SEEEE-SSSSSS--EEEE-----STT-

Sequence (310 aa):
MEEAFPGISFDLPHDLATIPGTRGVLVTEAHGTVQVIPDTTAPVKSLFLDIRDRVHNNNGEQALKGIAVHPSWPGNPYVYVTYNTDPADGIDSGCRLSRFTTTTAPPLAADPDSELILVDQDMDNDEAHNHTINTPAFGPDGYLYVGFGDEDVGQRDGQNNSQHIDRNLWSCVIRIDVDNRPENLDPNPDPPFLDPDSEAPWNLGSSQTNDGDLHVPRVAGGTGGTAHYKVPIDNPFVHTSLGGPWNGTFNGRSVDDRDGERRPLVLSEIRTELYAVGLRNPWQLSPEDDDGDGVVDYVALGDVGREWRE